Protein AF-A0AA36I7Q3-F1 (afdb_monomer_lite)

Radius of gyration: 29.4 Å; chains: 1; bounding box: 100×56×73 Å

InterPro domains:
  IPR056293 CERLI1-like, PH domain [PF23634] (269-352)

Structure (mmCIF, N/CA/C/O backbone):
data_AF-A0AA36I7Q3-F1
#
_entry.id   AF-A0AA36I7Q3-F1
#
loop_
_atom_site.group_PDB
_atom_site.id
_atom_site.type_symbol
_atom_site.label_atom_id
_atom_site.label_alt_id
_atom_site.label_comp_id
_atom_site.label_asym_id
_atom_site.label_entity_id
_atom_site.label_seq_id
_atom_site.pdbx_PDB_ins_code
_atom_site.Cartn_x
_atom_site.Cartn_y
_atom_site.Cartn_z
_atom_site.occupancy
_atom_site.B_iso_or_equiv
_atom_site.auth_seq_id
_atom_site.auth_comp_id
_atom_site.auth_asym_id
_atom_site.auth_atom_id
_atom_site.pdbx_PDB_model_num
ATOM 1 N N . MET A 1 1 ? 48.855 -1.502 -30.267 1.00 48.66 1 MET A N 1
ATOM 2 C CA . MET A 1 1 ? 49.432 -1.021 -28.988 1.00 48.66 1 MET A CA 1
ATOM 3 C C . MET A 1 1 ? 49.672 -2.109 -27.932 1.00 48.66 1 MET A C 1
ATOM 5 O O . MET A 1 1 ? 50.421 -1.852 -27.005 1.00 48.66 1 MET A O 1
ATOM 9 N N . ILE A 1 2 ? 49.161 -3.338 -28.087 1.00 47.53 2 ILE A N 1
ATOM 10 C CA . ILE A 1 2 ? 49.439 -4.459 -27.158 1.00 47.53 2 ILE A CA 1
ATOM 11 C C . ILE A 1 2 ? 50.887 -5.000 -27.262 1.00 47.53 2 ILE A C 1
ATOM 13 O O . ILE A 1 2 ? 51.423 -5.525 -26.293 1.00 47.53 2 ILE A O 1
ATOM 17 N N . GLY A 1 3 ? 51.573 -4.799 -28.396 1.00 46.19 3 GLY A N 1
ATOM 18 C CA . GLY A 1 3 ? 52.942 -5.296 -28.615 1.00 46.19 3 GLY A CA 1
ATOM 19 C C . GLY A 1 3 ? 54.068 -4.557 -27.871 1.00 46.19 3 GLY A C 1
ATOM 20 O O . GLY A 1 3 ? 55.177 -5.076 -27.806 1.00 46.19 3 GLY A O 1
ATOM 21 N N . LEU A 1 4 ? 53.808 -3.375 -27.295 1.00 52.03 4 LEU A N 1
ATOM 22 C CA . LEU A 1 4 ? 54.813 -2.599 -26.544 1.00 52.03 4 LEU A CA 1
ATOM 23 C C . LEU A 1 4 ? 54.845 -2.951 -25.046 1.00 52.03 4 LEU A C 1
ATOM 25 O O . LEU A 1 4 ? 55.903 -2.868 -24.434 1.00 52.03 4 LEU A O 1
ATOM 29 N N . LEU A 1 5 ? 53.735 -3.437 -24.481 1.00 53.25 5 LEU A N 1
ATOM 30 C CA . LEU A 1 5 ? 53.660 -3.883 -23.081 1.00 53.25 5 LEU A CA 1
ATOM 31 C C . LEU A 1 5 ? 54.271 -5.276 -22.849 1.00 53.25 5 LEU A C 1
ATOM 33 O O . LEU A 1 5 ? 54.697 -5.581 -21.744 1.00 53.25 5 LEU A O 1
ATOM 37 N N . MET A 1 6 ? 54.379 -6.111 -23.886 1.00 54.97 6 MET A N 1
ATOM 38 C CA . MET A 1 6 ? 55.022 -7.432 -23.776 1.00 54.97 6 MET A CA 1
ATOM 39 C C . MET A 1 6 ? 56.557 -7.363 -23.777 1.00 54.97 6 MET A C 1
ATOM 41 O O . MET A 1 6 ? 57.214 -8.308 -23.347 1.00 54.97 6 MET A O 1
ATOM 45 N N . ARG A 1 7 ? 57.154 -6.250 -24.229 1.00 52.12 7 ARG A N 1
ATOM 46 C CA . ARG A 1 7 ? 58.617 -6.101 -24.302 1.00 52.12 7 ARG A CA 1
ATOM 47 C C . ARG A 1 7 ? 59.265 -5.662 -22.985 1.00 52.12 7 ARG A C 1
ATOM 49 O O . ARG A 1 7 ? 60.456 -5.889 -22.820 1.00 52.12 7 ARG A O 1
ATOM 56 N N . SER A 1 8 ? 58.504 -5.104 -22.041 1.00 54.22 8 SER A N 1
ATOM 57 C CA . SER A 1 8 ? 59.002 -4.740 -20.704 1.00 54.22 8 SER A CA 1
ATOM 58 C C . SER A 1 8 ? 58.989 -5.901 -19.704 1.00 54.22 8 SER A C 1
ATOM 60 O O . SER A 1 8 ? 59.654 -5.819 -18.678 1.00 54.22 8 SER A O 1
ATOM 62 N N . VAL A 1 9 ? 58.278 -6.993 -19.999 1.00 57.56 9 VAL A N 1
ATOM 63 C CA . VAL A 1 9 ? 58.175 -8.157 -19.098 1.00 57.56 9 VAL A CA 1
ATOM 64 C C . VAL A 1 9 ? 59.281 -9.197 -19.357 1.00 57.56 9 VAL A C 1
ATOM 66 O O . VAL A 1 9 ? 59.544 -10.029 -18.496 1.00 57.56 9 VAL A O 1
ATOM 69 N N . PHE A 1 10 ? 59.984 -9.129 -20.497 1.00 54.31 10 PHE A N 1
ATOM 70 C CA . PHE A 1 10 ? 60.921 -10.183 -20.931 1.00 54.31 10 PHE A CA 1
ATOM 71 C C . PHE A 1 10 ? 62.356 -9.729 -21.301 1.00 54.31 10 PHE A C 1
ATOM 73 O O . PHE A 1 10 ? 63.112 -10.530 -21.845 1.00 54.31 10 PHE A O 1
ATOM 80 N N . GLY A 1 11 ? 62.782 -8.493 -21.004 1.00 50.94 11 GLY A N 1
ATOM 81 C CA . GLY A 1 11 ? 64.176 -8.036 -21.217 1.00 50.94 11 GLY A CA 1
ATOM 82 C C . GLY A 1 11 ? 64.961 -7.942 -19.899 1.00 50.94 11 GLY A C 1
AT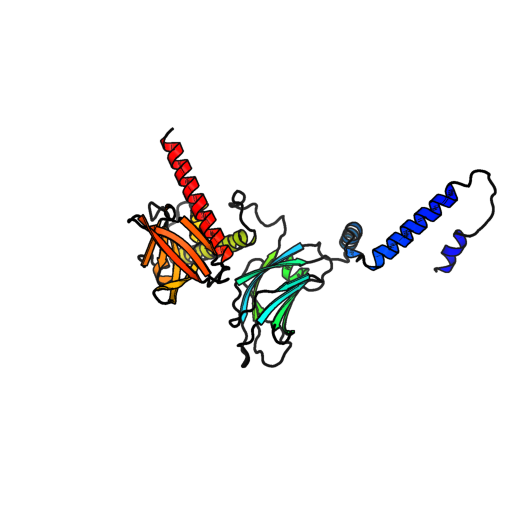OM 83 O O . GLY A 1 11 ? 64.741 -7.002 -19.149 1.00 50.94 11 GLY A O 1
ATOM 84 N N . PHE A 1 12 ? 65.667 -8.980 -19.438 1.00 51.50 12 PHE A N 1
ATOM 85 C CA . PHE A 1 12 ? 67.071 -9.360 -19.712 1.00 51.50 12 PHE A CA 1
ATOM 86 C C . PHE A 1 12 ? 68.151 -8.360 -19.234 1.00 51.50 12 PHE A C 1
ATOM 88 O O . PHE A 1 12 ? 68.413 -7.361 -19.895 1.00 51.50 12 PHE A O 1
ATOM 95 N N . GLY A 1 13 ? 68.856 -8.727 -18.148 1.00 48.28 13 GLY A N 1
ATOM 96 C CA . GLY A 1 13 ? 70.285 -8.416 -17.969 1.00 48.28 13 GLY A CA 1
ATOM 97 C C . GLY A 1 13 ? 70.687 -7.627 -16.716 1.00 48.28 13 GLY A C 1
ATOM 98 O O . GLY A 1 13 ? 70.948 -6.436 -16.811 1.00 48.28 13 GLY A O 1
ATOM 99 N N . GLY A 1 14 ? 70.833 -8.293 -15.565 1.00 45.03 14 GLY A N 1
ATOM 100 C CA . GLY A 1 14 ? 71.460 -7.693 -14.378 1.00 45.03 14 GLY A CA 1
ATOM 101 C C . GLY A 1 14 ? 71.480 -8.626 -13.169 1.00 45.03 14 GLY A C 1
ATOM 102 O O . GLY A 1 14 ? 70.595 -8.565 -12.324 1.00 45.03 14 GLY A O 1
ATOM 103 N N . PHE A 1 15 ? 72.473 -9.514 -13.120 1.00 54.56 15 PHE A N 1
ATOM 104 C CA . PHE A 1 15 ? 72.768 -10.424 -12.009 1.00 54.56 15 PHE A CA 1
ATOM 105 C C . PHE A 1 15 ? 73.098 -9.629 -10.728 1.00 54.56 15 PHE A C 1
ATOM 107 O O . PHE A 1 15 ? 74.165 -9.028 -10.634 1.00 54.56 15 PHE A O 1
ATOM 114 N N . MET A 1 16 ? 72.218 -9.662 -9.725 1.00 48.56 16 MET A N 1
ATOM 115 C CA . MET A 1 16 ? 72.608 -9.499 -8.321 1.00 48.56 16 MET A CA 1
ATOM 116 C C . MET A 1 16 ? 71.861 -10.521 -7.459 1.00 48.56 16 MET A C 1
ATOM 118 O O . MET A 1 16 ? 70.637 -10.652 -7.519 1.00 48.56 16 MET A O 1
ATOM 122 N N . GLU A 1 17 ? 72.640 -11.286 -6.697 1.00 54.88 17 GLU A N 1
ATOM 123 C CA . GLU A 1 17 ? 72.226 -12.360 -5.797 1.00 54.88 17 GLU A CA 1
ATOM 124 C C . GLU A 1 17 ? 71.350 -11.823 -4.654 1.00 54.88 17 GLU A C 1
ATOM 126 O O . GLU A 1 17 ? 71.821 -11.423 -3.597 1.00 54.88 17 GLU A O 1
ATOM 131 N N . GLY A 1 18 ? 70.040 -11.795 -4.884 1.00 55.75 18 GLY A N 1
ATOM 132 C CA . GLY A 1 18 ? 69.028 -11.492 -3.863 1.00 55.75 18 GLY A CA 1
ATOM 133 C C . GLY A 1 18 ? 67.593 -11.722 -4.346 1.00 55.75 18 GLY A C 1
ATOM 134 O O . GLY A 1 18 ? 66.644 -11.183 -3.786 1.00 55.75 18 GLY A O 1
ATOM 135 N N . GLY A 1 19 ? 67.424 -12.476 -5.439 1.00 53.66 19 GLY A N 1
ATOM 136 C CA . GLY A 1 19 ? 66.255 -12.388 -6.320 1.00 53.66 19 GLY A CA 1
ATOM 137 C C . GLY A 1 19 ? 65.233 -13.527 -6.258 1.00 53.66 19 GLY A C 1
ATOM 138 O O . GLY A 1 19 ? 64.441 -13.636 -7.189 1.00 53.66 19 GLY A O 1
ATOM 139 N N . SER A 1 20 ? 65.210 -14.388 -5.229 1.00 55.25 20 SER A N 1
ATOM 140 C CA . SER A 1 20 ? 64.229 -15.497 -5.200 1.00 55.25 20 SER A CA 1
ATOM 141 C C . SER A 1 20 ? 62.846 -15.100 -4.654 1.00 55.25 20 SER A C 1
ATOM 143 O O . SER A 1 20 ? 61.844 -15.675 -5.077 1.00 55.25 20 SER A O 1
ATOM 145 N N . MET A 1 21 ? 62.737 -14.068 -3.802 1.00 56.09 21 MET A N 1
ATOM 146 C CA . MET A 1 21 ? 61.432 -13.625 -3.270 1.00 56.09 21 MET A CA 1
ATOM 147 C C . MET A 1 21 ? 60.590 -12.803 -4.261 1.00 56.09 21 MET A C 1
ATOM 149 O O . MET A 1 21 ? 59.362 -12.849 -4.198 1.00 56.09 21 MET A O 1
ATOM 153 N N . LEU A 1 22 ? 61.208 -12.083 -5.204 1.00 56.59 22 LEU A N 1
ATOM 154 C CA . LEU A 1 22 ? 60.479 -11.224 -6.153 1.00 56.59 22 LEU A CA 1
ATOM 155 C C . LEU A 1 22 ? 59.718 -12.018 -7.233 1.00 56.59 22 LEU A C 1
ATOM 157 O O . LEU A 1 22 ? 58.653 -11.587 -7.674 1.00 56.59 22 LEU A O 1
ATOM 161 N N . MET A 1 23 ? 60.202 -13.207 -7.607 1.00 58.59 23 MET A N 1
ATOM 162 C CA . MET A 1 23 ? 59.550 -14.067 -8.607 1.00 58.59 23 MET A CA 1
ATOM 163 C C . MET A 1 23 ? 58.244 -14.704 -8.092 1.00 58.59 23 MET A C 1
ATOM 165 O O . MET A 1 23 ? 57.291 -14.843 -8.858 1.00 58.59 23 MET A O 1
ATOM 169 N N . MET A 1 24 ? 58.140 -15.030 -6.794 1.00 63.91 24 MET A N 1
ATOM 170 C CA . MET A 1 24 ? 56.884 -15.549 -6.223 1.00 63.91 24 MET A CA 1
ATOM 171 C C . MET A 1 24 ? 55.791 -14.478 -6.111 1.00 63.91 24 MET A C 1
ATOM 173 O O . MET A 1 24 ? 54.615 -14.778 -6.322 1.00 63.91 24 MET A O 1
ATOM 177 N N . GLY A 1 25 ? 56.162 -13.225 -5.824 1.00 68.44 25 GLY A N 1
ATOM 178 C CA . GLY A 1 25 ? 55.203 -12.121 -5.713 1.00 68.44 25 GLY A CA 1
ATOM 179 C C . GLY A 1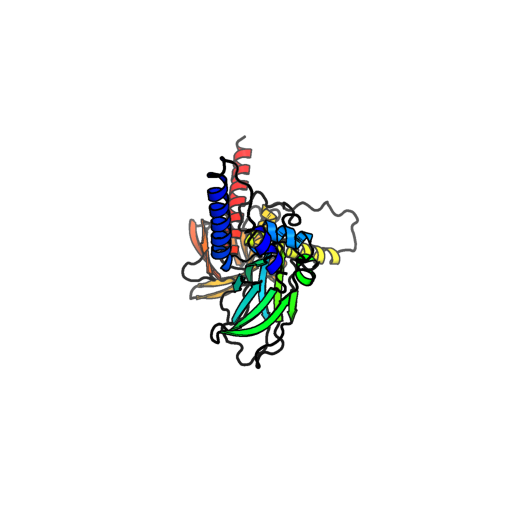 25 ? 54.462 -11.846 -7.026 1.00 68.44 25 GLY A C 1
ATOM 180 O O . GLY A 1 25 ? 53.242 -11.686 -7.028 1.00 68.44 25 GLY A O 1
ATOM 181 N N . GLY A 1 26 ? 55.175 -11.874 -8.159 1.00 77.12 26 GLY A N 1
ATOM 182 C CA . GLY A 1 26 ? 54.579 -11.666 -9.484 1.00 77.12 26 GLY A CA 1
ATOM 183 C C . GLY A 1 26 ? 53.571 -12.752 -9.877 1.00 77.12 26 GLY A C 1
ATOM 184 O O . GLY A 1 26 ? 52.504 -12.440 -10.406 1.00 77.12 26 GLY A O 1
ATOM 185 N N . ALA A 1 27 ? 53.863 -14.018 -9.558 1.00 75.81 27 ALA A N 1
ATOM 186 C CA . ALA A 1 27 ? 52.954 -15.132 -9.828 1.00 75.81 27 ALA A CA 1
ATOM 187 C C . ALA A 1 27 ? 51.663 -15.037 -8.996 1.00 75.81 27 ALA A C 1
ATOM 189 O O . ALA A 1 27 ? 50.578 -15.256 -9.531 1.00 75.81 27 ALA A O 1
ATOM 190 N N . LEU A 1 28 ? 51.752 -14.639 -7.721 1.00 74.06 28 LEU A N 1
ATOM 191 C CA . LEU A 1 28 ? 50.579 -14.437 -6.863 1.00 74.06 28 LEU A CA 1
ATOM 192 C C . LEU A 1 28 ? 49.701 -13.275 -7.340 1.00 74.06 28 LEU A C 1
ATOM 194 O O . LEU A 1 28 ? 48.485 -13.428 -7.408 1.00 74.06 28 LEU A O 1
ATOM 198 N N . VAL A 1 29 ? 50.290 -12.143 -7.737 1.00 78.81 29 VAL A N 1
ATOM 199 C CA . VAL A 1 29 ? 49.526 -11.011 -8.293 1.00 78.81 29 VAL A CA 1
ATOM 200 C C . VAL A 1 29 ? 48.886 -11.386 -9.632 1.00 78.81 29 VAL A C 1
ATOM 202 O O . VAL A 1 29 ? 47.720 -11.066 -9.856 1.00 78.81 29 VAL A O 1
ATOM 205 N N . GLY A 1 30 ? 49.597 -12.120 -10.493 1.00 82.81 30 GLY A N 1
ATOM 206 C CA . GLY A 1 30 ? 49.062 -12.625 -11.759 1.00 82.81 30 GLY A CA 1
ATOM 207 C C . GLY A 1 30 ? 47.900 -13.603 -11.567 1.00 82.81 30 GLY A C 1
ATOM 208 O O . GLY A 1 30 ? 46.869 -13.461 -12.220 1.00 82.81 30 GLY A O 1
ATOM 209 N N . ILE A 1 31 ? 48.016 -14.549 -10.629 1.00 78.19 31 ILE A N 1
ATOM 210 C CA . ILE A 1 31 ? 46.944 -15.499 -10.298 1.00 78.19 31 ILE A CA 1
ATOM 211 C C . ILE A 1 31 ? 45.764 -14.774 -9.642 1.00 78.19 31 ILE A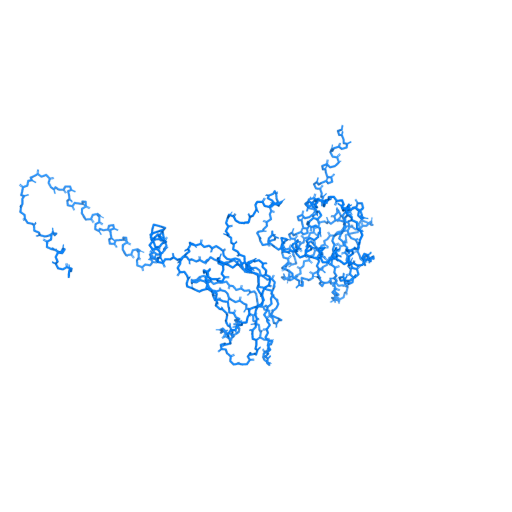 C 1
ATOM 213 O O . ILE A 1 31 ? 44.630 -15.032 -10.023 1.00 78.19 31 ILE A O 1
ATOM 217 N N . CYS A 1 32 ? 45.984 -13.821 -8.733 1.00 74.06 32 CYS A N 1
ATOM 218 C CA . CYS A 1 32 ? 44.907 -13.006 -8.160 1.00 74.06 32 CYS A CA 1
ATOM 219 C C . CYS A 1 32 ? 44.213 -12.135 -9.216 1.00 74.06 32 CYS A C 1
ATOM 221 O O . CYS A 1 32 ? 42.991 -12.007 -9.185 1.00 74.06 32 CYS A O 1
ATOM 223 N N . ALA A 1 33 ? 44.954 -11.594 -10.186 1.00 79.38 33 ALA A N 1
ATOM 224 C CA . ALA A 1 33 ? 44.386 -10.854 -11.307 1.00 79.38 33 ALA A CA 1
ATOM 225 C C . ALA A 1 33 ? 43.580 -11.771 -12.239 1.00 79.38 33 ALA A C 1
ATOM 227 O O . ALA A 1 33 ? 42.463 -11.424 -12.599 1.00 79.38 33 ALA A O 1
ATOM 228 N N . ILE A 1 34 ? 44.081 -12.961 -12.588 1.00 76.38 34 ILE A N 1
ATOM 229 C CA . ILE A 1 34 ? 43.385 -13.911 -13.475 1.00 76.38 34 ILE A CA 1
ATOM 230 C C . ILE A 1 34 ? 42.182 -14.555 -12.776 1.00 76.38 34 ILE A C 1
ATOM 232 O O . ILE A 1 34 ? 41.106 -14.605 -13.362 1.00 76.38 34 ILE A O 1
ATOM 236 N N . CYS A 1 35 ? 42.317 -14.998 -11.524 1.00 72.81 35 CYS A N 1
ATOM 237 C CA . CYS A 1 35 ? 41.213 -15.522 -10.715 1.00 72.81 35 CYS A CA 1
ATOM 238 C C . CYS A 1 35 ? 40.183 -14.432 -10.409 1.00 72.81 35 CYS A C 1
ATOM 240 O O . CYS A 1 35 ? 38.984 -14.703 -10.450 1.00 72.81 35 CYS A O 1
ATOM 242 N N . GLY A 1 36 ? 40.635 -13.195 -10.178 1.00 72.19 36 GLY A N 1
ATOM 243 C CA . GLY A 1 36 ? 39.783 -12.013 -10.120 1.00 72.19 36 GLY A CA 1
ATOM 244 C C . GLY A 1 36 ? 39.013 -11.832 -11.425 1.00 72.19 36 GLY A C 1
ATOM 245 O O . GLY A 1 36 ? 37.794 -11.801 -11.401 1.00 72.19 36 GLY A O 1
ATOM 246 N N . LEU A 1 37 ? 39.686 -11.829 -12.577 1.00 71.06 37 LEU A N 1
ATOM 247 C CA . LEU A 1 37 ? 39.063 -11.670 -13.898 1.00 71.06 37 LEU A CA 1
ATOM 248 C C . LEU A 1 37 ? 38.124 -12.829 -14.280 1.00 71.06 37 LEU A C 1
ATOM 250 O O . LEU A 1 37 ? 37.096 -12.595 -14.911 1.00 71.06 37 LEU A O 1
ATOM 254 N N . TRP A 1 38 ? 38.434 -14.071 -13.895 1.00 70.75 38 TRP A N 1
ATOM 255 C CA . TRP A 1 38 ? 37.582 -15.240 -14.146 1.00 70.75 38 TRP A CA 1
ATOM 256 C C . TRP A 1 38 ? 36.353 -15.269 -13.250 1.00 70.75 38 TRP A C 1
ATOM 258 O O . TRP A 1 38 ? 35.253 -15.494 -13.752 1.00 70.75 38 TRP A O 1
ATOM 268 N N . LYS A 1 39 ? 36.502 -14.972 -11.955 1.00 70.44 39 LYS A N 1
ATOM 269 C CA . LYS A 1 39 ? 35.351 -14.808 -11.058 1.00 70.44 39 LYS A CA 1
ATOM 270 C C . LYS A 1 39 ? 34.523 -13.578 -11.457 1.00 70.44 39 LYS A C 1
ATOM 272 O O . LYS A 1 39 ? 33.302 -13.612 -11.356 1.00 70.44 39 LYS A O 1
ATOM 277 N N . CYS A 1 40 ? 35.166 -12.566 -12.045 1.00 63.75 40 CYS A N 1
ATOM 278 C CA . CYS A 1 40 ? 34.523 -11.380 -12.600 1.00 63.75 40 CYS A CA 1
ATOM 279 C C . CYS A 1 40 ? 33.894 -11.547 -13.990 1.00 63.75 40 CYS A C 1
ATOM 281 O O . CYS A 1 40 ? 33.225 -10.617 -14.424 1.00 63.75 40 CYS A O 1
ATOM 283 N N . ARG A 1 41 ? 34.005 -12.695 -14.683 1.00 70.50 41 ARG A N 1
ATOM 284 C CA . ARG A 1 41 ? 33.263 -12.889 -15.953 1.00 70.50 41 ARG A CA 1
ATOM 285 C C . ARG A 1 41 ? 31.748 -12.847 -15.763 1.00 70.50 41 ARG A C 1
ATOM 287 O O . ARG A 1 41 ? 31.048 -12.484 -16.702 1.00 70.50 41 ARG A O 1
ATOM 294 N N . ASN A 1 42 ? 31.275 -13.179 -14.562 1.00 75.81 42 ASN A N 1
ATOM 295 C CA . ASN A 1 42 ? 29.877 -13.020 -14.169 1.00 75.81 42 ASN A CA 1
ATOM 296 C C . ASN A 1 42 ? 29.654 -11.841 -13.211 1.00 75.81 42 ASN A C 1
ATOM 298 O O . ASN A 1 42 ? 28.502 -11.552 -12.900 1.00 75.81 42 ASN A O 1
ATOM 302 N N . CYS A 1 43 ? 30.708 -11.150 -12.756 1.00 74.81 43 CYS A N 1
ATOM 303 C CA . CYS A 1 43 ? 30.522 -9.912 -12.005 1.00 74.81 43 CYS A CA 1
ATOM 304 C C . CYS A 1 43 ? 30.153 -8.820 -12.997 1.00 74.81 43 CYS A C 1
ATOM 306 O O . CYS A 1 43 ? 30.936 -8.479 -13.890 1.00 74.81 43 CYS A O 1
ATOM 308 N N . ARG A 1 44 ? 28.976 -8.227 -12.831 1.00 85.50 44 ARG A N 1
ATOM 309 C CA . ARG A 1 44 ? 28.683 -6.998 -13.553 1.00 85.50 44 ARG A CA 1
ATOM 310 C C . ARG A 1 44 ? 29.616 -5.953 -12.975 1.00 85.50 44 ARG A C 1
ATOM 312 O O . ARG A 1 44 ? 29.704 -5.800 -11.762 1.00 85.50 44 ARG A O 1
ATOM 319 N N . MET A 1 45 ? 30.329 -5.222 -13.830 1.00 83.88 45 MET A N 1
ATOM 320 C CA . MET A 1 45 ? 31.213 -4.149 -13.356 1.00 83.88 45 MET A CA 1
ATOM 321 C C . MET A 1 45 ? 30.457 -3.137 -12.479 1.00 83.88 45 MET A C 1
ATOM 323 O O . MET A 1 45 ? 31.051 -2.527 -11.597 1.00 83.88 45 MET A O 1
ATOM 327 N N . ARG A 1 46 ? 29.137 -3.018 -12.675 1.00 88.81 46 ARG A N 1
ATOM 328 C CA . ARG A 1 46 ? 28.237 -2.199 -11.862 1.00 88.81 46 ARG A CA 1
ATOM 329 C C . ARG A 1 46 ? 27.945 -2.764 -10.465 1.00 88.81 46 ARG A C 1
ATOM 331 O O . ARG A 1 46 ? 27.503 -2.006 -9.625 1.00 88.81 46 ARG A O 1
ATOM 338 N N . ASP A 1 47 ? 28.260 -4.012 -10.138 1.00 88.00 47 ASP A N 1
ATOM 339 C CA . ASP A 1 47 ? 28.052 -4.524 -8.769 1.00 88.00 47 ASP A CA 1
ATOM 340 C C . ASP A 1 47 ? 29.163 -4.048 -7.813 1.00 88.00 47 ASP A C 1
ATOM 342 O O . ASP A 1 47 ? 29.035 -4.106 -6.591 1.00 88.00 47 ASP A O 1
ATOM 346 N N . CYS A 1 48 ? 30.277 -3.539 -8.354 1.00 87.25 48 CYS A N 1
ATOM 347 C CA . CYS A 1 48 ? 31.363 -2.977 -7.562 1.00 87.25 48 CYS A CA 1
ATOM 348 C C . CYS A 1 48 ? 31.055 -1.525 -7.168 1.00 87.25 48 CYS A C 1
ATOM 350 O O . CYS A 1 48 ? 31.048 -0.633 -8.018 1.00 87.25 48 CYS A O 1
ATOM 352 N N . GLY A 1 49 ? 30.902 -1.265 -5.864 1.00 88.69 49 GLY A N 1
ATOM 353 C CA . GLY A 1 49 ? 30.621 0.077 -5.335 1.00 88.69 49 GLY A CA 1
ATOM 354 C C . GLY A 1 49 ? 31.636 1.152 -5.760 1.00 88.69 49 GLY A C 1
ATOM 355 O O . GLY A 1 49 ? 31.253 2.287 -6.037 1.00 88.69 49 GLY A O 1
ATOM 356 N N . CYS A 1 50 ? 32.922 0.803 -5.902 1.00 91.25 50 CYS A N 1
ATOM 357 C CA . CYS A 1 50 ? 33.942 1.732 -6.403 1.00 91.25 50 CYS A CA 1
ATOM 358 C C . CYS A 1 50 ? 33.686 2.133 -7.863 1.00 91.25 50 CYS A C 1
ATOM 360 O O . CYS A 1 50 ? 33.791 3.309 -8.202 1.00 91.25 50 CYS A O 1
ATOM 362 N N . ILE A 1 51 ? 33.317 1.170 -8.715 1.00 91.31 51 ILE A N 1
ATOM 363 C CA . ILE A 1 51 ? 33.019 1.423 -10.129 1.00 91.31 51 ILE A CA 1
ATOM 364 C C . ILE A 1 51 ? 31.725 2.229 -10.255 1.00 91.31 51 ILE A C 1
ATOM 366 O O . ILE A 1 51 ? 31.723 3.214 -10.985 1.00 91.31 51 ILE A O 1
ATOM 370 N N . LYS A 1 52 ? 30.671 1.887 -9.499 1.00 94.06 52 LYS A N 1
ATOM 371 C CA . LYS A 1 52 ? 29.431 2.682 -9.410 1.00 94.06 52 LYS A CA 1
ATOM 372 C C . LYS A 1 52 ? 29.723 4.145 -9.077 1.00 94.06 52 LYS A C 1
ATOM 374 O O . LYS A 1 52 ? 29.330 5.039 -9.824 1.00 94.06 52 LYS A O 1
ATOM 379 N N . ARG A 1 53 ? 30.536 4.399 -8.047 1.00 92.62 53 ARG A N 1
ATOM 380 C CA . ARG A 1 53 ? 30.937 5.761 -7.662 1.00 92.62 53 ARG A CA 1
ATOM 381 C C . ARG A 1 53 ? 31.758 6.472 -8.742 1.00 92.62 53 ARG A C 1
ATOM 383 O O . ARG A 1 53 ? 31.562 7.661 -8.972 1.00 92.62 53 ARG A O 1
ATOM 390 N N . CYS A 1 54 ? 32.652 5.769 -9.438 1.00 94.69 54 CYS A N 1
ATOM 391 C CA . CYS A 1 54 ? 33.382 6.334 -10.577 1.00 94.69 54 CYS A CA 1
ATOM 392 C C . CYS A 1 54 ? 32.455 6.664 -11.759 1.00 94.69 54 CYS A C 1
ATOM 394 O O . CYS A 1 54 ? 32.581 7.739 -12.343 1.00 94.69 54 CYS A O 1
ATOM 396 N N . LEU A 1 55 ? 31.511 5.784 -12.102 1.00 94.94 55 LEU A N 1
ATOM 397 C CA . LEU A 1 55 ? 30.521 6.017 -13.162 1.00 94.94 55 LEU A CA 1
ATOM 398 C C . LEU A 1 55 ? 29.586 7.185 -12.822 1.00 94.94 55 LEU A C 1
ATOM 400 O O . LEU A 1 55 ? 29.242 7.974 -13.702 1.00 94.94 55 LEU A O 1
ATOM 404 N N . ARG A 1 56 ? 29.259 7.350 -11.536 1.00 94.62 56 ARG A N 1
ATOM 405 C CA . ARG A 1 56 ? 28.517 8.498 -11.011 1.00 94.62 56 ARG A CA 1
ATOM 406 C C . ARG A 1 56 ? 29.313 9.797 -11.148 1.00 94.62 56 ARG A C 1
ATOM 408 O O . ARG A 1 56 ? 28.825 10.762 -11.726 1.00 94.62 56 ARG A O 1
ATOM 415 N N . ASN A 1 57 ? 30.567 9.803 -10.691 1.00 95.62 57 ASN A N 1
ATOM 416 C CA . ASN A 1 57 ? 31.442 10.981 -10.729 1.00 95.62 57 ASN A CA 1
ATOM 417 C C . ASN A 1 57 ? 31.828 11.408 -12.153 1.00 95.62 57 ASN A C 1
ATOM 419 O O . ASN A 1 57 ? 32.060 12.587 -12.403 1.00 95.62 57 ASN A O 1
ATOM 423 N N . THR A 1 58 ? 31.912 10.461 -13.089 1.00 96.62 58 THR A N 1
ATOM 424 C CA . THR A 1 58 ? 32.185 10.746 -14.510 1.00 96.62 58 THR A CA 1
ATOM 425 C C . THR A 1 58 ? 30.940 11.193 -15.278 1.00 96.62 58 THR A C 1
ATOM 427 O O . THR A 1 58 ? 31.053 11.567 -16.443 1.00 96.62 58 THR A O 1
ATOM 430 N N . GLY A 1 59 ? 29.759 11.169 -14.647 1.00 95.38 59 GLY A N 1
ATOM 431 C CA . GLY A 1 59 ? 28.489 11.549 -15.265 1.00 95.38 59 GLY A CA 1
ATOM 432 C C . GLY A 1 59 ? 27.954 10.534 -16.279 1.00 95.38 59 GLY A C 1
ATOM 433 O O . GLY A 1 59 ? 26.993 10.840 -16.984 1.00 95.38 59 GLY A O 1
ATOM 434 N N . VAL A 1 60 ? 28.557 9.341 -16.364 1.00 95.94 60 VAL A N 1
ATOM 435 C CA . VAL A 1 60 ? 28.053 8.246 -17.207 1.00 95.94 60 VAL A CA 1
ATOM 436 C C . VAL A 1 60 ? 26.687 7.797 -16.699 1.00 95.94 60 VAL A C 1
ATOM 438 O O . VAL A 1 60 ? 25.749 7.671 -17.486 1.00 95.94 60 VAL A O 1
ATOM 441 N N . ASP A 1 61 ? 26.560 7.627 -15.383 1.00 96.88 61 ASP A N 1
ATOM 442 C CA . ASP A 1 61 ? 25.288 7.316 -14.745 1.00 96.88 61 ASP A CA 1
ATOM 443 C C . ASP A 1 61 ? 24.700 8.559 -14.059 1.00 96.88 61 ASP A C 1
ATOM 445 O O . ASP A 1 61 ? 25.371 9.303 -13.335 1.00 96.88 61 ASP A O 1
ATOM 449 N N . LYS A 1 62 ? 23.406 8.791 -14.301 1.00 96.50 62 LYS A N 1
ATOM 450 C CA . LYS A 1 62 ? 22.719 10.042 -13.940 1.00 96.50 62 LYS A CA 1
ATOM 451 C C . LYS A 1 62 ? 22.140 10.064 -12.527 1.00 96.50 62 LYS A C 1
ATOM 453 O O . LYS A 1 62 ? 21.837 11.152 -12.038 1.00 96.50 62 LYS A O 1
ATOM 458 N N . PHE A 1 63 ? 22.026 8.914 -11.873 1.00 96.12 63 PHE A N 1
ATOM 459 C CA . PHE A 1 63 ? 21.451 8.747 -10.539 1.00 96.12 63 PHE A CA 1
ATOM 460 C C . PHE A 1 63 ? 22.091 7.550 -9.822 1.00 96.12 63 PHE A C 1
ATOM 462 O O . PHE A 1 63 ? 22.692 6.701 -10.481 1.00 96.12 63 PHE A O 1
ATOM 469 N N . ASP A 1 64 ? 21.981 7.515 -8.496 1.00 95.31 64 ASP A N 1
ATOM 470 C CA . ASP A 1 64 ? 22.412 6.398 -7.642 1.00 95.31 64 ASP A CA 1
ATOM 471 C C . ASP A 1 64 ? 21.292 5.355 -7.505 1.00 95.31 64 ASP A C 1
ATOM 473 O O . ASP A 1 64 ? 20.148 5.655 -7.833 1.00 95.31 64 ASP A O 1
ATOM 477 N N . ASP A 1 65 ? 21.596 4.140 -7.037 1.00 95.31 65 ASP A N 1
ATOM 478 C CA . ASP A 1 65 ? 20.559 3.128 -6.774 1.00 95.31 65 ASP A CA 1
ATOM 479 C C . ASP A 1 65 ? 19.467 3.706 -5.852 1.00 95.31 65 ASP A C 1
ATOM 481 O O . ASP A 1 65 ? 19.781 4.353 -4.852 1.00 95.31 65 ASP A O 1
ATOM 485 N N . PHE A 1 66 ? 18.194 3.458 -6.158 1.00 95.19 66 PHE A N 1
ATOM 486 C CA . PHE A 1 66 ? 17.089 3.857 -5.283 1.00 95.19 66 PHE A CA 1
ATOM 487 C C . PHE A 1 66 ? 15.966 2.826 -5.284 1.00 95.19 66 PHE A C 1
ATOM 489 O O . PHE A 1 66 ? 15.755 2.105 -6.263 1.00 95.19 66 PHE A O 1
ATOM 496 N N . GLU A 1 67 ? 15.221 2.766 -4.182 1.00 94.56 67 GLU A N 1
ATOM 497 C CA . GLU A 1 67 ? 14.033 1.927 -4.087 1.00 94.56 67 GLU A CA 1
ATOM 498 C C . GLU A 1 67 ? 12.802 2.703 -4.568 1.00 94.56 67 GLU A C 1
ATOM 500 O O . GLU A 1 67 ? 12.506 3.817 -4.123 1.00 94.56 67 GLU A O 1
ATOM 505 N N . LEU A 1 68 ? 12.099 2.112 -5.528 1.00 95.31 68 LEU A N 1
ATOM 506 C CA . LEU A 1 68 ? 10.908 2.666 -6.144 1.00 95.31 68 LEU A CA 1
ATOM 507 C C . LEU A 1 68 ? 9.693 1.891 -5.646 1.00 95.31 68 LEU A C 1
ATOM 509 O O . LEU A 1 68 ? 9.552 0.704 -5.940 1.00 95.31 68 LEU A O 1
ATOM 513 N N . MET A 1 69 ? 8.786 2.579 -4.956 1.00 93.94 69 MET A N 1
ATOM 514 C CA . MET A 1 69 ? 7.509 2.001 -4.561 1.00 93.94 69 MET A CA 1
ATOM 515 C C . MET A 1 69 ? 6.396 2.498 -5.481 1.00 93.94 69 MET A C 1
ATOM 517 O O . MET A 1 69 ? 6.180 3.701 -5.645 1.00 93.94 69 MET A O 1
ATOM 521 N N . ILE A 1 70 ? 5.667 1.566 -6.086 1.00 95.38 70 ILE A N 1
ATOM 522 C CA . ILE A 1 70 ? 4.554 1.857 -6.988 1.00 95.38 70 ILE A CA 1
ATOM 523 C C . ILE A 1 70 ? 3.295 1.198 -6.443 1.00 95.38 70 ILE A C 1
ATOM 525 O O . ILE A 1 70 ? 3.227 -0.022 -6.321 1.00 95.38 70 ILE A O 1
ATOM 529 N N . VAL A 1 71 ? 2.272 2.006 -6.178 1.00 94.06 71 VAL A N 1
ATOM 530 C CA . VAL A 1 71 ? 0.926 1.524 -5.862 1.00 94.06 71 VAL A CA 1
ATOM 531 C C . VAL A 1 71 ? 0.133 1.423 -7.157 1.00 94.06 71 VAL A C 1
ATOM 533 O O . VAL A 1 71 ? -0.126 2.430 -7.825 1.00 94.06 71 VAL A O 1
ATOM 536 N N . VAL A 1 72 ? -0.250 0.202 -7.520 1.00 96.50 72 VAL A N 1
ATOM 537 C CA . VAL A 1 72 ? -1.077 -0.084 -8.691 1.00 96.50 72 VAL A CA 1
ATOM 538 C C . VAL A 1 72 ? -2.542 -0.069 -8.268 1.00 96.50 72 VAL A C 1
ATOM 540 O O . VAL A 1 72 ? -3.010 -0.988 -7.599 1.00 96.50 72 VAL A O 1
ATOM 543 N N . HIS A 1 73 ? -3.290 0.958 -8.676 1.00 94.25 73 HIS A N 1
ATOM 544 C CA . HIS A 1 73 ? -4.711 1.078 -8.329 1.0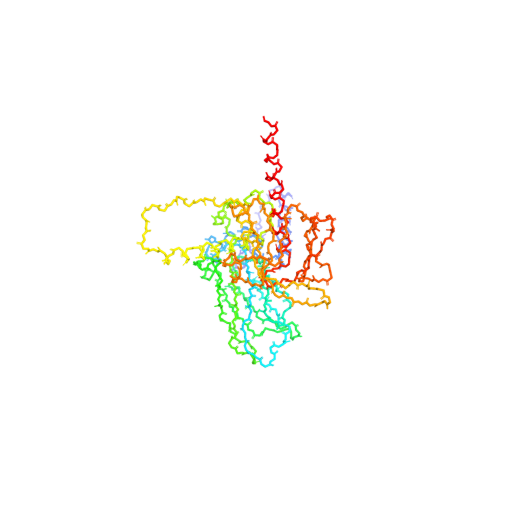0 94.25 73 HIS A CA 1
ATOM 545 C C . HIS A 1 73 ? -5.570 0.235 -9.263 1.00 94.25 73 HIS A C 1
ATOM 547 O O . HIS A 1 73 ? -6.136 -0.778 -8.863 1.00 94.25 73 HIS A O 1
ATOM 553 N N . GLU A 1 74 ? -5.616 0.615 -10.537 1.00 96.19 74 GLU A N 1
ATOM 554 C CA . GLU A 1 74 ? -6.421 -0.063 -11.550 1.00 96.19 74 GLU A CA 1
ATOM 555 C C . GLU A 1 74 ? -5.821 0.092 -12.950 1.00 96.19 74 GLU A C 1
ATOM 557 O O . GLU A 1 74 ? -5.102 1.053 -13.244 1.00 96.19 74 GLU A O 1
ATOM 562 N N . ALA A 1 75 ? -6.142 -0.846 -13.838 1.00 96.69 75 ALA A N 1
ATOM 563 C CA . ALA A 1 75 ? -5.873 -0.734 -15.263 1.00 96.69 75 ALA A CA 1
ATOM 564 C C . ALA A 1 75 ? -7.192 -0.618 -16.035 1.00 96.69 75 ALA A C 1
ATOM 566 O O . ALA A 1 75 ? -8.068 -1.473 -15.952 1.00 96.69 75 ALA A O 1
ATOM 567 N N . LEU A 1 76 ? -7.314 0.447 -16.821 1.00 95.75 76 LEU A N 1
ATOM 568 C CA . LEU A 1 76 ? -8.497 0.778 -17.602 1.00 95.75 76 LEU A CA 1
ATOM 569 C C . LEU A 1 76 ? -8.239 0.431 -19.066 1.00 95.75 76 LEU A C 1
ATOM 571 O O . LEU A 1 76 ? -7.314 0.956 -19.684 1.00 95.75 76 LEU A O 1
ATOM 575 N N . PHE A 1 77 ? -9.057 -0.437 -19.645 1.00 94.62 77 PHE A N 1
ATOM 576 C CA . PHE A 1 77 ? -8.990 -0.759 -21.067 1.00 94.62 77 PHE A CA 1
ATOM 577 C C . PHE A 1 77 ? -10.341 -1.259 -21.569 1.00 94.62 77 PHE A C 1
ATOM 579 O O . PHE A 1 77 ? -11.140 -1.814 -20.820 1.00 94.62 77 PHE A O 1
ATOM 586 N N . THR A 1 78 ? -10.608 -1.078 -22.859 1.00 92.69 78 THR A N 1
ATOM 587 C CA . THR A 1 78 ? -11.801 -1.630 -23.515 1.00 92.69 78 THR A CA 1
ATOM 588 C C . THR A 1 78 ? -11.375 -2.744 -24.464 1.00 92.69 78 THR A C 1
ATOM 590 O O . THR A 1 78 ? -10.499 -2.542 -25.298 1.00 92.69 78 THR A O 1
ATOM 593 N N . GLY A 1 79 ? -11.962 -3.936 -24.366 1.00 86.12 79 GLY A N 1
ATOM 594 C CA . GLY A 1 79 ? -11.642 -5.034 -25.281 1.00 86.12 79 GLY A CA 1
ATOM 595 C C . GLY A 1 79 ? -12.633 -6.188 -25.185 1.00 86.12 79 GLY A C 1
ATOM 596 O O . GLY A 1 79 ? -13.054 -6.563 -24.098 1.00 86.12 79 GLY A O 1
ATOM 597 N N . GLY A 1 80 ? -13.000 -6.797 -26.317 1.00 72.38 80 GLY A N 1
ATOM 598 C CA . GLY A 1 80 ? -13.975 -7.903 -26.347 1.00 72.38 80 GLY A CA 1
ATOM 599 C C . GLY A 1 80 ? -13.512 -9.175 -25.620 1.00 72.38 80 GLY A C 1
ATOM 600 O O . GLY A 1 80 ? -14.331 -10.004 -25.239 1.00 72.38 80 GLY A O 1
ATOM 601 N N . LYS A 1 81 ? -12.200 -9.313 -25.382 1.00 67.94 81 LYS A N 1
ATOM 602 C CA . LYS A 1 81 ? -11.591 -10.392 -24.586 1.00 67.94 81 LYS A CA 1
ATOM 603 C C . LYS A 1 81 ? -11.297 -9.991 -23.129 1.00 67.94 81 LYS A C 1
ATOM 605 O O . LYS A 1 81 ? -10.602 -10.733 -22.448 1.00 67.94 81 LYS A O 1
ATOM 610 N N . ALA A 1 82 ? -11.821 -8.863 -22.636 1.00 56.81 82 ALA A N 1
ATOM 611 C CA . ALA A 1 82 ? -11.489 -8.247 -21.338 1.00 56.81 82 ALA A CA 1
ATOM 612 C C . ALA A 1 82 ? -11.863 -9.047 -20.066 1.00 56.81 82 ALA A C 1
ATOM 614 O O . ALA A 1 82 ? -11.924 -8.478 -18.985 1.00 56.81 82 ALA A O 1
ATOM 615 N N . LYS A 1 83 ? -12.088 -10.362 -20.167 1.00 65.31 83 LYS A N 1
ATOM 616 C CA . LYS A 1 83 ? -12.187 -11.284 -19.022 1.00 65.31 83 LYS A CA 1
ATOM 617 C C . LYS A 1 83 ? -10.924 -12.138 -18.841 1.00 65.31 83 LYS A C 1
ATOM 619 O O . LYS A 1 83 ? -10.979 -13.181 -18.198 1.00 65.31 83 LYS A O 1
ATOM 624 N N . SER A 1 84 ? -9.806 -11.765 -19.461 1.00 78.88 84 SER A N 1
ATOM 625 C CA . SER A 1 84 ? -8.515 -12.416 -19.229 1.00 78.88 84 SER A CA 1
ATOM 626 C C . SER A 1 84 ? -7.980 -12.048 -17.845 1.00 78.88 84 SER A C 1
ATOM 628 O O . SER A 1 84 ? -8.064 -10.887 -17.447 1.00 78.88 84 SER A O 1
ATOM 630 N N . ASN A 1 85 ? -7.402 -13.021 -17.137 1.00 91.56 85 ASN A N 1
ATOM 631 C CA . ASN A 1 85 ? -6.619 -12.761 -15.931 1.00 91.56 85 ASN A CA 1
ATOM 632 C C . ASN A 1 85 ? -5.402 -11.917 -16.319 1.00 91.56 85 ASN A C 1
ATOM 634 O O . ASN A 1 85 ? -4.456 -12.411 -16.939 1.00 91.56 85 ASN A O 1
ATOM 638 N N . VAL A 1 86 ? -5.472 -10.630 -16.002 1.00 95.25 86 VAL A N 1
ATOM 639 C CA . VAL A 1 86 ? -4.397 -9.672 -16.237 1.00 95.25 86 VAL A CA 1
ATOM 640 C C . VAL A 1 86 ? -3.692 -9.365 -14.924 1.00 95.25 86 VAL A C 1
ATOM 642 O O . VAL A 1 86 ? -4.300 -9.417 -13.853 1.00 95.25 86 VAL A O 1
ATOM 645 N N . CYS A 1 87 ? -2.405 -9.054 -15.021 1.00 97.00 87 CYS A N 1
ATOM 646 C CA . CYS A 1 87 ? -1.636 -8.445 -13.946 1.00 97.00 87 CYS A CA 1
ATOM 647 C C . CYS A 1 87 ? -0.841 -7.251 -14.483 1.00 97.00 87 CYS A C 1
ATOM 649 O O . CYS A 1 87 ? -0.654 -7.094 -15.697 1.00 97.00 87 CYS A O 1
ATOM 651 N N . VAL A 1 88 ? -0.385 -6.387 -13.581 1.00 97.81 88 VAL A N 1
ATOM 652 C CA . VAL A 1 88 ? 0.552 -5.314 -13.910 1.00 97.81 88 VAL A CA 1
ATOM 653 C C . VAL A 1 88 ? 1.946 -5.772 -13.519 1.00 97.81 88 VAL A C 1
ATOM 655 O O . VAL A 1 88 ? 2.184 -6.143 -12.373 1.00 97.81 88 VAL A O 1
ATOM 658 N N . ARG A 1 89 ? 2.865 -5.752 -14.484 1.00 98.12 89 ARG A N 1
ATOM 659 C CA . ARG A 1 89 ? 4.264 -6.132 -14.305 1.00 98.12 89 ARG A CA 1
ATOM 660 C C . ARG A 1 89 ? 5.155 -4.911 -14.445 1.00 98.12 89 ARG A C 1
ATOM 662 O O . ARG A 1 89 ? 5.031 -4.165 -15.413 1.00 98.12 89 ARG A O 1
ATOM 669 N N . ILE A 1 90 ? 6.059 -4.728 -13.498 1.00 98.44 90 ILE A N 1
ATOM 670 C CA . ILE A 1 90 ? 6.999 -3.615 -13.443 1.00 98.44 90 ILE A CA 1
ATOM 671 C C . ILE A 1 90 ? 8.402 -4.190 -13.585 1.00 98.44 90 ILE A C 1
ATOM 673 O O . ILE A 1 90 ? 8.772 -5.114 -12.864 1.00 98.44 90 ILE A O 1
ATOM 677 N N . THR A 1 91 ? 9.174 -3.659 -14.527 1.00 98.56 91 THR A N 1
ATOM 678 C CA . THR A 1 91 ? 10.541 -4.105 -14.803 1.00 98.56 91 THR A CA 1
ATOM 679 C C . THR A 1 91 ? 11.491 -2.915 -14.778 1.00 98.56 91 THR A C 1
ATOM 681 O O . THR A 1 91 ? 11.273 -1.935 -15.495 1.00 98.56 91 THR A O 1
ATOM 684 N N . ALA A 1 92 ? 12.555 -3.017 -13.983 1.00 98.00 92 ALA A N 1
ATOM 685 C CA . ALA A 1 92 ? 13.620 -2.026 -13.877 1.00 98.00 92 ALA A CA 1
ATOM 686 C C . ALA A 1 92 ? 14.974 -2.742 -13.955 1.00 98.00 92 ALA A C 1
ATOM 688 O O . ALA A 1 92 ? 15.370 -3.455 -13.038 1.00 98.00 92 ALA A O 1
ATOM 689 N N . GLY A 1 93 ? 15.670 -2.603 -15.086 1.00 96.00 93 GLY A N 1
ATOM 690 C CA . GLY A 1 93 ? 16.915 -3.336 -15.318 1.00 96.00 93 GLY A CA 1
ATOM 691 C C . GLY A 1 93 ? 16.676 -4.850 -15.350 1.00 96.00 93 GLY A C 1
ATOM 692 O O . GLY A 1 93 ? 16.073 -5.357 -16.298 1.00 96.00 93 GLY A O 1
ATOM 693 N N . LEU A 1 94 ? 17.170 -5.566 -14.338 1.00 94.38 94 LEU A N 1
ATOM 694 C CA . LEU A 1 94 ? 16.919 -7.002 -14.162 1.00 94.38 94 LEU A CA 1
ATOM 695 C C . LEU A 1 94 ? 15.762 -7.330 -13.237 1.00 94.38 94 LEU A C 1
ATOM 697 O O . LEU A 1 94 ? 15.235 -8.441 -13.304 1.00 94.38 94 LEU A O 1
ATOM 701 N N . GLU A 1 95 ? 15.423 -6.401 -12.355 1.00 97.19 95 GLU A N 1
ATOM 702 C CA . GLU A 1 95 ? 14.415 -6.637 -11.348 1.00 97.19 95 GLU A CA 1
ATOM 703 C C . GLU A 1 95 ? 13.039 -6.597 -11.999 1.00 97.19 95 GLU A C 1
ATOM 705 O O . GLU A 1 95 ? 12.759 -5.813 -12.918 1.00 97.19 95 GLU A O 1
ATOM 710 N N . CYS A 1 96 ? 12.174 -7.494 -11.543 1.00 97.69 96 CYS A N 1
ATOM 711 C CA . CYS A 1 96 ? 10.834 -7.624 -12.074 1.00 97.69 96 CYS A CA 1
ATOM 712 C C . CYS A 1 96 ? 9.869 -8.022 -10.965 1.00 97.69 96 CYS A C 1
ATOM 714 O O . CYS A 1 96 ? 9.989 -9.094 -10.378 1.00 97.69 96 CYS A O 1
ATOM 716 N N . VAL A 1 97 ? 8.859 -7.186 -10.751 1.00 98.00 97 VAL A N 1
ATOM 717 C CA . VAL A 1 97 ? 7.782 -7.414 -9.781 1.00 98.00 97 VAL A CA 1
ATOM 718 C C . VAL A 1 97 ? 6.431 -7.348 -10.486 1.00 98.00 97 VAL A C 1
ATOM 720 O O . VAL A 1 97 ? 6.301 -6.725 -11.542 1.00 98.00 97 VAL A O 1
ATOM 723 N N . GLN A 1 98 ? 5.419 -8.031 -9.956 1.00 98.06 98 GLN A N 1
ATOM 724 C CA . GLN A 1 98 ? 4.091 -8.074 -10.569 1.00 98.06 98 GLN A CA 1
ATOM 725 C C . GLN A 1 98 ? 2.987 -8.171 -9.518 1.00 98.06 98 GLN A C 1
ATOM 727 O O . GLN A 1 98 ? 3.193 -8.773 -8.467 1.00 98.06 98 GLN A O 1
ATOM 732 N N . THR A 1 99 ? 1.819 -7.614 -9.834 1.00 97.12 99 THR A N 1
ATOM 733 C CA . THR A 1 99 ? 0.609 -7.752 -9.012 1.00 97.12 99 THR A CA 1
ATOM 734 C C . THR A 1 99 ? 0.013 -9.157 -9.116 1.00 97.12 99 THR A C 1
ATOM 736 O O . THR A 1 99 ? 0.322 -9.921 -10.039 1.00 97.12 99 THR A O 1
ATOM 739 N N . GLY A 1 100 ? -0.925 -9.469 -8.221 1.00 92.94 100 GLY A N 1
ATOM 740 C CA . GLY A 1 100 ? -1.825 -10.607 -8.353 1.00 92.94 100 GLY A CA 1
ATOM 741 C C . GLY A 1 100 ? -2.682 -10.547 -9.625 1.00 92.94 100 GLY A C 1
ATOM 742 O O . GLY A 1 100 ? -2.895 -9.488 -10.225 1.00 92.94 100 GLY A O 1
ATOM 743 N N . GLU A 1 101 ? -3.179 -11.709 -10.050 1.00 94.94 101 GLU A N 1
ATOM 744 C CA . GLU A 1 101 ? -4.115 -11.826 -11.170 1.00 94.94 101 GLU A CA 1
ATOM 745 C C . GLU A 1 101 ? -5.483 -11.247 -10.797 1.00 94.94 101 GLU A C 1
ATOM 747 O O . GLU A 1 101 ? -6.094 -11.671 -9.814 1.00 94.94 101 GLU A O 1
ATOM 752 N N . ASN A 1 102 ? -6.015 -10.331 -11.613 1.00 92.19 102 ASN A N 1
ATOM 753 C CA . ASN A 1 102 ? -7.368 -9.822 -11.415 1.00 92.19 102 ASN A CA 1
ATOM 754 C C . ASN A 1 102 ? -8.131 -9.651 -12.736 1.00 92.19 102 ASN A C 1
ATOM 756 O O . ASN A 1 102 ? -7.731 -8.899 -13.621 1.00 92.19 102 ASN A O 1
ATOM 760 N N . SER A 1 103 ? -9.291 -10.304 -12.843 1.00 90.38 103 SER A N 1
ATOM 761 C CA . SER A 1 103 ? -10.183 -10.204 -14.008 1.00 90.38 103 SER A CA 1
ATOM 762 C C . SER A 1 103 ? -10.873 -8.842 -14.150 1.00 90.38 103 SER A C 1
ATOM 764 O O . SER A 1 103 ? -11.243 -8.462 -15.257 1.00 90.38 103 SER A O 1
ATOM 766 N N . LYS A 1 104 ? -11.038 -8.096 -13.051 1.00 91.31 104 LYS A N 1
ATOM 767 C CA . LYS A 1 104 ? -11.560 -6.719 -13.048 1.00 91.31 104 LYS A CA 1
ATOM 768 C C . LYS A 1 104 ? -10.466 -5.671 -13.253 1.00 91.31 104 LYS A C 1
ATOM 770 O O . LYS A 1 104 ? -10.794 -4.502 -13.398 1.00 91.31 104 LYS A O 1
ATOM 775 N N . ALA A 1 105 ? -9.194 -6.080 -13.237 1.00 93.88 105 ALA A N 1
ATOM 776 C CA . ALA A 1 105 ? -8.036 -5.195 -13.335 1.00 93.88 105 ALA A CA 1
ATOM 777 C C . ALA A 1 105 ? -7.987 -4.077 -12.267 1.00 93.88 105 ALA A C 1
ATOM 779 O O . ALA A 1 105 ? -7.438 -3.005 -12.516 1.00 93.88 105 ALA A O 1
ATOM 780 N N . VAL A 1 106 ? -8.541 -4.341 -11.079 1.00 93.12 106 VAL A N 1
ATOM 781 C CA . VAL A 1 106 ? -8.483 -3.469 -9.893 1.00 93.12 106 VAL A CA 1
ATOM 782 C C . VAL A 1 106 ? -7.595 -4.149 -8.854 1.00 93.12 106 VAL A C 1
ATOM 784 O O . VAL A 1 106 ? -7.959 -5.203 -8.343 1.00 93.12 106 VAL A O 1
ATOM 787 N N . TYR A 1 107 ? -6.419 -3.605 -8.568 1.00 92.88 107 TYR A N 1
ATOM 788 C CA . TYR A 1 107 ? -5.398 -4.306 -7.781 1.00 92.88 107 TYR A CA 1
ATOM 789 C C . TYR A 1 107 ? -5.328 -3.755 -6.356 1.00 92.88 107 TYR A C 1
ATOM 791 O O . TYR A 1 107 ? -5.557 -4.500 -5.399 1.00 92.88 107 TYR A O 1
ATOM 799 N N . HIS A 1 108 ? -5.094 -2.444 -6.236 1.00 89.19 108 HIS A N 1
ATOM 800 C CA . HIS A 1 108 ? -4.764 -1.765 -4.979 1.00 89.19 108 HIS A CA 1
ATOM 801 C C . HIS A 1 108 ? -3.612 -2.458 -4.234 1.00 89.19 108 HIS A C 1
ATOM 803 O O . HIS A 1 108 ? -3.688 -2.710 -3.031 1.00 89.19 108 HIS A O 1
ATOM 809 N N . GLU A 1 109 ? -2.564 -2.799 -4.986 1.00 90.31 109 GLU A N 1
ATOM 810 C CA . GLU A 1 109 ? -1.372 -3.497 -4.500 1.00 90.31 109 GLU A CA 1
ATOM 811 C C . GLU A 1 109 ? -0.144 -2.589 -4.611 1.00 90.31 109 GLU A C 1
ATOM 813 O O . GLU A 1 109 ? 0.043 -1.900 -5.619 1.00 90.31 109 GLU A O 1
ATOM 818 N N . SER A 1 110 ? 0.685 -2.597 -3.569 1.00 91.31 110 SER A N 1
ATOM 819 C CA . SER A 1 110 ? 1.965 -1.893 -3.520 1.00 91.31 110 SER A CA 1
ATOM 820 C C . SER A 1 110 ? 3.074 -2.834 -3.972 1.00 91.31 110 SER A C 1
ATOM 822 O O . SER A 1 110 ? 3.159 -3.969 -3.515 1.00 91.31 110 SER A O 1
ATOM 824 N N . LEU A 1 111 ? 3.922 -2.371 -4.884 1.00 95.19 111 LEU A N 1
ATOM 825 C CA . LEU A 1 111 ? 5.079 -3.108 -5.373 1.00 95.19 111 LEU A CA 1
ATOM 826 C C . LEU A 1 111 ? 6.334 -2.285 -5.099 1.00 95.19 111 LEU A C 1
ATOM 828 O O . LEU A 1 111 ? 6.395 -1.120 -5.494 1.00 95.19 111 LEU A O 1
ATOM 832 N N . SER A 1 112 ? 7.329 -2.897 -4.459 1.00 94.56 112 SER A N 1
ATOM 833 C CA . SER A 1 112 ? 8.653 -2.299 -4.284 1.00 94.56 112 SER A CA 1
ATOM 834 C C . SER A 1 112 ? 9.649 -2.916 -5.259 1.00 94.56 112 SER A C 1
ATOM 836 O O . SER A 1 112 ? 9.687 -4.138 -5.413 1.00 94.56 112 SER A O 1
ATOM 838 N N . ILE A 1 113 ? 10.432 -2.086 -5.944 1.00 96.88 113 ILE A N 1
ATOM 839 C CA . ILE A 1 113 ? 11.461 -2.523 -6.889 1.00 96.88 113 ILE A CA 1
ATOM 840 C C . ILE A 1 113 ? 12.724 -1.674 -6.736 1.00 96.88 113 ILE A C 1
ATOM 842 O O . ILE A 1 113 ? 12.659 -0.447 -6.672 1.00 96.88 113 ILE A O 1
ATOM 846 N N . LEU A 1 114 ? 13.889 -2.325 -6.714 1.00 96.50 114 LEU A N 1
ATOM 847 C CA . LEU A 1 114 ? 15.177 -1.638 -6.731 1.00 96.50 114 LEU A CA 1
ATOM 848 C C . LEU A 1 114 ? 15.490 -1.167 -8.156 1.00 96.50 114 LEU A C 1
ATOM 850 O O . LEU A 1 114 ? 15.569 -1.972 -9.086 1.00 96.50 114 LEU A O 1
ATOM 854 N N . VAL A 1 115 ? 15.688 0.137 -8.331 1.00 97.19 115 VAL A N 1
ATOM 855 C CA . VAL A 1 115 ? 16.141 0.718 -9.595 1.00 97.19 115 VAL A CA 1
ATOM 856 C C . VAL A 1 115 ? 17.651 0.890 -9.526 1.00 97.19 115 VAL A C 1
ATOM 858 O O . VAL A 1 115 ? 18.159 1.829 -8.917 1.00 97.19 115 VAL A O 1
ATOM 861 N N . GLU A 1 116 ? 18.374 -0.032 -10.161 1.00 96.12 116 GLU A N 1
ATOM 862 C CA . GLU A 1 116 ? 19.835 0.011 -10.204 1.00 96.12 116 GLU A CA 1
ATOM 863 C C . GLU A 1 116 ? 20.353 1.209 -11.015 1.00 96.12 116 GLU A C 1
ATOM 865 O O . GLU A 1 116 ? 19.780 1.614 -12.037 1.00 96.12 116 GLU A O 1
ATOM 870 N N . GLN A 1 117 ? 21.507 1.718 -10.601 1.00 96.06 117 GLN A N 1
ATOM 871 C CA . GLN A 1 117 ? 22.279 2.755 -11.256 1.00 96.06 117 GLN A CA 1
ATOM 872 C C . GLN A 1 117 ? 22.524 2.413 -12.733 1.00 96.06 117 GLN A C 1
ATOM 874 O O . GLN A 1 117 ? 22.986 1.328 -13.111 1.00 96.06 117 GLN A O 1
ATOM 879 N N . GLY A 1 118 ? 22.227 3.395 -13.585 1.00 95.44 118 GLY A N 1
ATOM 880 C CA . GLY A 1 118 ? 22.356 3.270 -15.033 1.00 95.44 118 GLY A CA 1
ATOM 881 C C . GLY A 1 118 ? 21.239 2.448 -15.683 1.00 95.44 118 GLY A C 1
ATOM 882 O O . GLY A 1 118 ? 21.427 1.970 -16.803 1.00 95.44 118 GLY A O 1
ATOM 883 N N . THR A 1 119 ? 20.108 2.256 -14.996 1.00 97.25 119 THR A N 1
ATOM 884 C CA . THR A 1 119 ? 18.854 1.807 -15.616 1.00 97.25 119 THR A CA 1
ATOM 885 C C . THR A 1 119 ? 18.304 2.914 -16.515 1.00 97.25 119 THR A C 1
ATOM 887 O O . THR A 1 119 ? 18.031 4.019 -16.057 1.00 97.25 119 THR A O 1
ATOM 890 N N . ASP A 1 120 ? 18.106 2.625 -17.801 1.00 97.12 120 ASP A N 1
ATOM 891 C CA . ASP A 1 120 ? 17.638 3.643 -18.752 1.00 97.12 120 ASP A CA 1
ATOM 892 C C . ASP A 1 120 ? 16.133 3.912 -18.642 1.00 97.12 120 ASP A C 1
ATOM 894 O O . ASP A 1 120 ? 15.684 5.049 -18.774 1.00 97.12 120 ASP A O 1
ATOM 898 N N . THR A 1 121 ? 15.332 2.861 -18.433 1.00 98.06 121 THR A N 1
ATOM 899 C CA . THR A 1 121 ? 13.868 2.965 -18.386 1.00 98.06 121 THR A CA 1
ATOM 900 C C . THR A 1 121 ? 13.264 1.976 -17.402 1.00 98.06 121 THR A C 1
ATOM 902 O O . THR A 1 121 ? 13.617 0.796 -17.438 1.00 98.06 121 THR A O 1
ATOM 905 N N . VAL A 1 122 ? 12.279 2.425 -16.627 1.00 98.38 122 VAL A N 1
ATOM 906 C CA . VAL A 1 122 ? 11.366 1.551 -15.878 1.00 98.38 122 VAL A CA 1
ATOM 907 C C . VAL A 1 122 ? 10.141 1.287 -16.747 1.00 98.38 122 VAL A C 1
ATOM 909 O O . VAL A 1 122 ? 9.509 2.217 -17.248 1.00 98.38 122 VAL A O 1
ATOM 912 N N . VAL A 1 123 ? 9.808 0.021 -16.976 1.00 98.56 123 VAL A N 1
ATOM 913 C CA . VAL A 1 123 ? 8.703 -0.373 -17.856 1.00 98.56 123 VAL A CA 1
ATOM 914 C C . VAL A 1 123 ? 7.566 -0.932 -17.016 1.00 98.56 123 VAL A C 1
ATOM 916 O O . VAL A 1 123 ? 7.745 -1.926 -16.321 1.00 98.56 123 VAL A O 1
ATOM 919 N N . VAL A 1 124 ? 6.387 -0.324 -17.122 1.00 98.56 124 VAL A N 1
ATOM 920 C CA . VAL A 1 124 ? 5.150 -0.854 -16.540 1.00 98.56 124 VAL A CA 1
ATOM 921 C C . VAL A 1 124 ? 4.305 -1.442 -17.657 1.00 98.56 124 VAL A C 1
ATOM 923 O O . VAL A 1 124 ? 3.931 -0.760 -18.614 1.00 98.56 124 VAL A O 1
ATOM 926 N N . GLU A 1 125 ? 4.012 -2.729 -17.556 1.00 98.31 125 GLU A N 1
ATOM 927 C CA . GLU A 1 125 ? 3.330 -3.515 -18.571 1.00 98.31 125 GLU A CA 1
ATOM 928 C C . GLU A 1 125 ? 2.023 -4.087 -18.036 1.00 98.31 125 GLU A C 1
ATOM 930 O O . GLU A 1 125 ? 1.961 -4.601 -16.924 1.00 98.31 125 GLU A O 1
ATOM 935 N N . LEU A 1 126 ? 0.986 -4.062 -18.869 1.00 97.19 126 LEU A N 1
ATOM 936 C CA . LEU A 1 126 ? -0.196 -4.886 -18.665 1.00 97.19 126 LEU A CA 1
ATOM 937 C C . LEU A 1 126 ? 0.107 -6.264 -19.260 1.00 97.19 126 LEU A C 1
ATOM 939 O O . LEU A 1 126 ? 0.361 -6.373 -20.465 1.00 97.19 126 LEU A O 1
ATOM 943 N N . TRP A 1 127 ? 0.124 -7.294 -18.425 1.00 97.12 127 TRP A N 1
ATOM 944 C CA . TRP A 1 127 ? 0.584 -8.635 -18.769 1.00 97.12 127 TRP A CA 1
ATOM 945 C C . TRP A 1 127 ? -0.576 -9.633 -18.734 1.00 97.12 127 TRP A C 1
ATOM 947 O O . TRP A 1 127 ? -1.338 -9.684 -17.770 1.00 97.12 127 TRP A O 1
ATOM 957 N N . ASP A 1 128 ? -0.724 -10.419 -19.802 1.00 95.25 128 ASP A N 1
ATOM 958 C CA . ASP A 1 128 ? -1.653 -11.551 -19.840 1.00 95.25 128 ASP A CA 1
ATOM 959 C C . ASP A 1 128 ? -0.934 -12.782 -19.290 1.00 95.25 128 ASP A C 1
ATOM 961 O O . ASP A 1 128 ? 0.022 -13.276 -19.900 1.00 95.25 128 ASP A O 1
ATOM 965 N N . VAL A 1 129 ? -1.378 -13.274 -18.133 1.00 94.81 129 VAL A N 1
ATOM 966 C CA . VAL A 1 129 ? -0.717 -14.400 -17.462 1.00 94.81 129 VAL A CA 1
ATOM 967 C C . VAL A 1 129 ? -0.919 -15.707 -18.226 1.00 94.81 129 VAL A C 1
ATOM 969 O O . VAL A 1 129 ? -0.001 -16.527 -18.308 1.00 94.81 129 VAL A O 1
ATOM 972 N N . ARG A 1 130 ? -2.086 -15.883 -18.855 1.00 93.75 130 ARG A N 1
ATOM 973 C CA . ARG A 1 130 ? -2.428 -17.101 -19.594 1.00 93.75 130 ARG A CA 1
ATOM 974 C C . ARG A 1 130 ? -1.628 -17.203 -20.884 1.00 93.75 130 ARG A C 1
ATOM 976 O O . ARG A 1 130 ? -1.086 -18.260 -21.194 1.00 93.75 130 ARG A O 1
ATOM 983 N N . GLU A 1 131 ? -1.569 -16.112 -21.637 1.00 93.38 131 GLU A N 1
ATOM 984 C CA . GLU A 1 131 ? -0.866 -16.068 -22.922 1.00 93.38 131 GLU A CA 1
ATOM 985 C C . GLU A 1 131 ? 0.623 -15.712 -22.774 1.00 93.38 131 GLU A C 1
ATOM 987 O O . GLU A 1 131 ? 1.359 -15.748 -23.760 1.00 93.38 131 GLU A O 1
ATOM 992 N N . ARG A 1 132 ? 1.073 -15.384 -21.552 1.00 95.56 132 ARG A N 1
ATOM 993 C CA . ARG A 1 132 ? 2.446 -14.978 -21.208 1.00 95.56 132 ARG A CA 1
ATOM 994 C C . ARG A 1 132 ? 2.994 -13.909 -22.155 1.00 95.56 132 ARG A C 1
ATOM 996 O O . ARG A 1 132 ? 4.118 -14.013 -22.651 1.00 95.56 132 ARG A O 1
ATOM 1003 N N . ARG A 1 133 ? 2.192 -12.873 -22.414 1.00 95.75 133 ARG A N 1
ATOM 1004 C CA . ARG A 1 133 ? 2.565 -11.773 -23.312 1.00 95.75 133 ARG A CA 1
ATOM 1005 C C . ARG A 1 133 ? 2.146 -10.409 -22.781 1.00 95.75 133 ARG A C 1
ATOM 1007 O O . ARG A 1 133 ? 1.160 -10.271 -22.063 1.00 95.75 133 ARG A O 1
ATOM 1014 N N . SER A 1 134 ? 2.877 -9.381 -23.209 1.00 96.75 134 SER A N 1
ATOM 1015 C CA . SER A 1 134 ? 2.574 -7.988 -22.878 1.00 96.75 134 SER A CA 1
ATOM 1016 C C . SER A 1 134 ? 1.477 -7.447 -23.802 1.00 96.75 134 SER A C 1
ATOM 1018 O O . SER A 1 134 ? 1.596 -7.476 -25.032 1.00 96.75 134 SER A O 1
ATOM 1020 N N . LEU A 1 135 ? 0.396 -6.951 -23.205 1.00 95.75 135 LEU A N 1
ATOM 1021 C CA . LEU A 1 135 ? -0.752 -6.372 -23.902 1.00 95.75 135 LEU A CA 1
ATOM 1022 C C . LEU A 1 135 ? -0.520 -4.893 -24.229 1.00 95.75 135 LEU A C 1
ATOM 1024 O O . LEU A 1 135 ? -0.777 -4.451 -25.354 1.00 95.75 135 LEU A O 1
ATOM 1028 N N . ALA A 1 136 ? -0.001 -4.142 -23.258 1.00 97.38 136 ALA A N 1
ATOM 1029 C CA . ALA A 1 136 ? 0.336 -2.728 -23.369 1.00 97.38 136 ALA A CA 1
ATOM 1030 C C . ALA A 1 136 ? 1.492 -2.380 -22.421 1.00 97.38 136 ALA A C 1
ATOM 1032 O O . ALA A 1 136 ? 1.731 -3.093 -21.449 1.00 97.38 136 ALA A O 1
ATOM 1033 N N . SER A 1 137 ? 2.205 -1.286 -22.687 1.00 98.31 137 SER A N 1
ATOM 1034 C CA . SER A 1 137 ? 3.305 -0.823 -21.831 1.00 98.31 137 SER A CA 1
ATOM 1035 C C . SER A 1 137 ? 3.399 0.697 -21.768 1.00 98.31 137 SER A C 1
ATOM 1037 O O . SER A 1 137 ? 3.244 1.359 -22.796 1.00 98.31 137 SER A O 1
ATOM 1039 N N . VAL A 1 138 ? 3.757 1.235 -20.609 1.00 98.62 138 VAL A N 1
ATOM 1040 C CA . VAL A 1 138 ? 4.262 2.601 -20.428 1.00 98.62 138 VAL A CA 1
ATOM 1041 C C . VAL A 1 138 ? 5.720 2.524 -19.965 1.00 98.62 138 VAL A C 1
ATOM 1043 O O . VAL A 1 138 ? 6.106 1.583 -19.274 1.00 98.62 138 VAL A O 1
ATOM 1046 N N . LYS A 1 139 ? 6.550 3.464 -20.418 1.00 98.44 139 LYS A N 1
ATOM 1047 C CA . LYS A 1 139 ? 7.963 3.560 -20.040 1.00 98.44 139 LYS A CA 1
ATOM 1048 C C . LYS A 1 139 ? 8.177 4.865 -19.289 1.00 98.44 139 LYS A C 1
ATOM 1050 O O . LYS A 1 139 ? 7.699 5.890 -19.764 1.00 98.44 139 LYS A O 1
ATOM 1055 N N . PHE A 1 140 ? 8.905 4.795 -18.186 1.00 98.25 140 PHE A N 1
ATOM 1056 C CA . PHE A 1 140 ? 9.314 5.928 -17.369 1.00 98.25 140 PHE A CA 1
ATOM 1057 C C . PHE A 1 140 ? 10.829 6.109 -17.473 1.00 98.25 140 PHE A C 1
ATOM 1059 O O . PHE A 1 140 ? 11.579 5.137 -17.346 1.00 98.25 140 PHE A O 1
ATOM 1066 N N . ASP A 1 141 ? 11.271 7.338 -17.715 1.00 97.94 141 ASP A N 1
ATOM 1067 C CA . ASP A 1 141 ? 12.665 7.760 -17.591 1.00 97.94 141 ASP A CA 1
ATOM 1068 C C . ASP A 1 141 ? 12.948 8.082 -16.111 1.00 97.94 141 ASP A C 1
ATOM 1070 O O . ASP A 1 141 ? 12.298 8.972 -15.555 1.00 97.94 141 ASP A O 1
ATOM 1074 N N . PRO A 1 142 ? 13.896 7.393 -15.445 1.00 97.31 142 PRO A N 1
ATOM 1075 C CA . PRO A 1 142 ? 14.140 7.599 -14.018 1.00 97.31 142 PRO A CA 1
ATOM 1076 C C . PRO A 1 142 ? 14.488 9.038 -13.631 1.00 97.31 142 PRO A C 1
ATOM 1078 O O . PRO A 1 142 ? 14.115 9.489 -12.552 1.00 97.31 142 PRO A O 1
ATOM 1081 N N . MET A 1 143 ? 15.161 9.790 -14.505 1.00 96.06 143 MET A N 1
ATOM 1082 C CA . MET A 1 143 ? 15.525 11.174 -14.212 1.00 96.06 143 MET A CA 1
ATOM 1083 C C . MET A 1 143 ? 14.351 12.119 -14.431 1.00 96.06 143 MET A C 1
ATOM 1085 O O . MET A 1 143 ? 14.102 12.987 -13.600 1.00 96.06 143 MET A O 1
ATOM 1089 N N . LYS A 1 144 ? 13.653 11.998 -15.561 1.00 96.38 144 LYS A N 1
ATOM 1090 C CA . LYS A 1 144 ? 12.610 12.961 -15.942 1.00 96.38 144 LYS A CA 1
ATOM 1091 C C . LYS A 1 144 ? 11.284 12.695 -15.247 1.00 96.38 144 LYS A C 1
ATOM 1093 O O . LYS A 1 144 ? 10.644 13.637 -14.798 1.00 96.38 144 LYS A O 1
ATOM 1098 N N . ASP A 1 145 ? 10.884 11.430 -15.175 1.00 96.75 145 ASP A N 1
ATOM 1099 C CA . ASP A 1 145 ? 9.536 11.056 -14.754 1.00 96.75 145 ASP A CA 1
ATOM 1100 C C . ASP A 1 145 ? 9.462 10.663 -13.274 1.00 96.75 145 ASP A C 1
ATOM 1102 O O . ASP A 1 145 ? 8.376 10.722 -12.696 1.00 96.75 145 ASP A O 1
ATOM 1106 N N . LEU A 1 146 ? 10.589 10.256 -12.669 1.00 94.94 146 LEU A N 1
ATOM 1107 C CA . LEU A 1 146 ? 10.650 9.813 -11.273 1.00 94.94 146 LEU A CA 1
ATOM 1108 C C . LEU A 1 146 ? 11.356 10.851 -10.393 1.00 94.94 146 LEU A C 1
ATOM 1110 O O . LEU A 1 146 ? 10.688 11.549 -9.643 1.00 94.94 146 LEU A O 1
ATOM 1114 N N . LEU A 1 147 ? 12.680 11.004 -10.506 1.00 93.81 147 LEU A N 1
ATOM 1115 C CA . LEU A 1 147 ? 13.484 11.799 -9.563 1.00 93.81 147 LEU A CA 1
ATOM 1116 C C . LEU A 1 147 ? 13.169 13.303 -9.575 1.00 93.81 147 LEU A C 1
ATOM 1118 O O . LEU A 1 147 ? 13.223 13.938 -8.530 1.00 93.81 147 LEU A O 1
ATOM 1122 N N . ASN A 1 148 ? 12.829 13.873 -10.735 1.00 92.69 148 ASN A N 1
ATOM 1123 C CA . ASN A 1 148 ? 12.531 15.307 -10.871 1.00 92.69 148 ASN A CA 1
ATOM 1124 C C . ASN A 1 148 ? 11.027 15.617 -10.955 1.00 92.69 148 ASN A C 1
ATOM 1126 O O . ASN A 1 148 ? 10.647 16.707 -11.381 1.00 92.69 148 ASN A O 1
ATOM 1130 N N . SER A 1 149 ? 10.162 14.660 -10.620 1.00 91.88 149 SER A N 1
ATOM 1131 C CA . SER A 1 149 ? 8.721 14.836 -10.780 1.00 91.88 149 SER A CA 1
ATOM 1132 C C . SER A 1 149 ? 8.094 15.478 -9.546 1.00 91.88 149 SER A C 1
ATOM 1134 O O . SER A 1 149 ? 8.191 14.957 -8.439 1.00 91.88 149 SER A O 1
ATOM 1136 N N . GLU A 1 150 ? 7.380 16.587 -9.738 1.00 89.44 150 GLU A N 1
ATOM 1137 C CA . GLU A 1 150 ? 6.576 17.224 -8.681 1.00 89.44 150 GLU A CA 1
ATOM 1138 C C . GLU A 1 150 ? 5.295 16.431 -8.360 1.00 89.44 150 GLU A C 1
ATOM 1140 O O . GLU A 1 150 ? 4.634 16.667 -7.349 1.00 89.44 150 GLU A O 1
ATOM 1145 N N . ASP A 1 151 ? 4.937 15.474 -9.221 1.00 88.38 151 ASP A N 1
ATOM 1146 C CA . ASP A 1 151 ? 3.727 14.659 -9.100 1.00 88.38 151 ASP A CA 1
ATOM 1147 C C . ASP A 1 151 ? 3.932 13.388 -8.254 1.00 88.38 151 ASP A C 1
ATOM 1149 O O . ASP A 1 151 ? 3.030 12.546 -8.181 1.00 88.38 151 ASP A O 1
ATOM 1153 N N . LEU A 1 152 ? 5.096 13.216 -7.618 1.00 87.75 152 LEU A N 1
ATOM 1154 C CA . LEU A 1 152 ? 5.356 12.067 -6.750 1.00 87.75 152 LEU A CA 1
ATOM 1155 C C . LEU A 1 152 ? 4.326 11.985 -5.615 1.00 87.75 152 LEU A C 1
ATOM 1157 O O . LEU A 1 152 ? 3.937 12.973 -4.994 1.00 87.75 152 LEU A O 1
ATOM 1161 N N . GLY A 1 153 ? 3.846 10.770 -5.373 1.00 82.94 153 GLY A N 1
ATOM 1162 C CA . GLY A 1 153 ? 2.823 10.438 -4.389 1.00 82.94 153 GLY A CA 1
ATOM 1163 C C . GLY A 1 153 ? 1.382 10.739 -4.800 1.00 82.94 153 GLY A C 1
ATOM 1164 O O . GLY A 1 153 ? 0.454 10.303 -4.114 1.00 82.94 153 GLY A O 1
ATOM 1165 N N . ARG A 1 154 ? 1.153 11.416 -5.932 1.00 88.06 154 ARG A N 1
ATOM 1166 C CA . ARG A 1 154 ? -0.200 11.644 -6.455 1.00 88.06 154 ARG A CA 1
ATOM 1167 C C . ARG A 1 154 ? -0.663 10.477 -7.318 1.00 88.06 154 ARG A C 1
ATOM 1169 O O . ARG A 1 154 ? 0.107 9.851 -8.041 1.00 88.06 154 ARG A O 1
ATOM 1176 N N . GLU A 1 155 ? -1.958 10.199 -7.243 1.00 92.62 155 GLU A N 1
ATOM 1177 C CA . GLU A 1 155 ? -2.621 9.208 -8.086 1.00 92.62 155 GLU A CA 1
ATOM 1178 C C . GLU A 1 155 ? -2.766 9.775 -9.507 1.00 92.62 155 GLU A C 1
ATOM 1180 O O . GLU A 1 155 ? -3.476 10.759 -9.727 1.00 92.62 155 GLU A O 1
ATOM 1185 N N . LYS A 1 156 ? -2.073 9.174 -10.480 1.00 96.12 156 LYS A N 1
ATOM 1186 C CA . LYS A 1 156 ? -2.032 9.647 -11.869 1.00 96.12 156 LYS A CA 1
ATOM 1187 C C . LYS A 1 156 ? -2.387 8.531 -12.841 1.00 96.12 156 LYS A C 1
ATOM 1189 O O . LYS A 1 156 ? -2.001 7.374 -12.679 1.00 96.12 156 LYS A O 1
ATOM 1194 N N . VAL A 1 157 ? -3.151 8.887 -13.872 1.00 97.50 157 VAL A N 1
ATOM 1195 C CA . VAL A 1 157 ? -3.542 7.973 -14.949 1.00 97.50 157 VAL A CA 1
ATOM 1196 C C . VAL A 1 157 ? -2.569 8.125 -16.112 1.00 97.50 157 VAL A C 1
ATOM 1198 O O . VAL A 1 157 ? -2.496 9.179 -16.743 1.00 97.50 157 VAL A O 1
ATOM 1201 N N . PHE A 1 158 ? -1.858 7.051 -16.431 1.00 98.19 158 PHE A N 1
ATOM 1202 C CA . PHE A 1 158 ? -0.889 6.990 -17.515 1.00 98.19 158 PHE A CA 1
ATOM 1203 C C . PHE A 1 158 ? -1.486 6.269 -18.719 1.00 98.19 158 PHE A C 1
ATOM 1205 O O . PHE A 1 158 ? -1.996 5.156 -18.602 1.00 98.19 158 PHE A O 1
ATOM 1212 N N . SER A 1 159 ? -1.413 6.892 -19.896 1.00 98.06 159 SER A N 1
ATOM 1213 C CA . SER A 1 159 ? -1.794 6.233 -21.149 1.00 98.06 159 SER A CA 1
ATOM 1214 C C . SER A 1 159 ? -0.689 5.277 -21.587 1.00 98.06 159 SER A C 1
ATOM 1216 O O . SER A 1 159 ? 0.477 5.659 -21.653 1.00 98.06 159 SER A O 1
ATOM 1218 N N . MET A 1 160 ? -1.049 4.033 -21.890 1.00 98.50 160 MET A N 1
ATOM 1219 C CA . MET A 1 160 ? -0.093 2.995 -22.265 1.00 98.50 160 MET A CA 1
ATOM 1220 C C . MET A 1 160 ? -0.055 2.814 -23.783 1.00 98.50 160 MET A C 1
ATOM 1222 O O . MET A 1 160 ? -1.052 2.979 -24.486 1.00 98.50 160 MET A O 1
ATOM 1226 N N . LYS A 1 161 ? 1.099 2.400 -24.306 1.00 98.06 161 LYS A N 1
ATOM 1227 C CA . LYS A 1 161 ? 1.245 2.013 -25.708 1.00 98.06 161 LYS A CA 1
ATOM 1228 C C . LYS A 1 161 ? 0.792 0.568 -25.894 1.00 98.06 161 LYS A C 1
ATOM 1230 O O . LYS A 1 161 ? 1.351 -0.345 -25.288 1.00 98.06 161 LYS A O 1
ATOM 1235 N N . GLN A 1 162 ? -0.197 0.357 -26.754 1.00 97.56 162 GLN A N 1
ATOM 1236 C CA . GLN A 1 162 ? -0.686 -0.972 -27.111 1.00 97.56 162 GLN A CA 1
ATOM 1237 C C . GLN A 1 162 ? 0.392 -1.784 -27.849 1.00 97.56 162 GLN A C 1
ATOM 1239 O O . GLN A 1 162 ? 0.995 -1.296 -28.805 1.00 97.56 162 GLN A O 1
ATOM 1244 N N . LYS A 1 163 ? 0.609 -3.035 -27.424 1.00 96.62 163 LYS A N 1
ATOM 1245 C CA . LYS A 1 163 ? 1.496 -4.002 -28.097 1.00 96.62 163 LYS A CA 1
ATOM 1246 C C . LYS A 1 163 ? 0.729 -5.074 -28.870 1.00 96.62 163 LYS A C 1
ATOM 1248 O O . LYS A 1 163 ? 1.210 -5.551 -29.892 1.00 96.62 163 LYS A O 1
ATOM 1253 N N . THR A 1 164 ? -0.469 -5.427 -28.408 1.00 93.56 164 THR A N 1
ATOM 1254 C CA . THR A 1 164 ? -1.291 -6.498 -28.989 1.00 93.56 164 THR A CA 1
ATOM 1255 C C . THR A 1 164 ? -2.635 -5.956 -29.472 1.00 93.56 164 THR A C 1
ATOM 1257 O O . THR A 1 164 ? -3.272 -5.181 -28.762 1.00 93.56 164 THR A O 1
ATOM 1260 N N . LYS A 1 165 ? -3.102 -6.376 -30.658 1.00 92.31 165 LYS A N 1
ATOM 1261 C CA . LYS A 1 165 ? -4.424 -6.001 -31.203 1.00 92.31 165 LYS A CA 1
ATOM 1262 C C . LYS A 1 165 ? -5.563 -6.472 -30.281 1.00 92.31 165 LYS A C 1
ATOM 1264 O O . LYS A 1 165 ? -5.495 -7.565 -29.731 1.00 92.31 165 LYS A O 1
ATOM 1269 N N . GLY A 1 166 ? -6.626 -5.676 -30.156 1.00 89.31 166 GLY A N 1
ATOM 1270 C CA . GLY A 1 166 ? -7.841 -6.039 -29.404 1.00 89.31 166 GLY A CA 1
ATOM 1271 C C . GLY A 1 166 ? -8.010 -5.365 -28.038 1.00 89.31 166 GLY A C 1
ATOM 1272 O O . GLY A 1 166 ? -9.068 -5.513 -27.431 1.00 89.31 166 GLY A O 1
ATOM 1273 N N . LEU A 1 167 ? -7.015 -4.597 -27.586 1.00 92.75 167 LEU A N 1
ATOM 1274 C CA . LEU A 1 167 ? -7.179 -3.605 -26.523 1.00 92.75 167 LEU A CA 1
ATOM 1275 C C . LEU A 1 167 ? -7.432 -2.223 -27.135 1.00 92.75 167 LEU A C 1
ATOM 1277 O O . LEU A 1 167 ? -6.797 -1.859 -28.116 1.00 92.75 167 LEU A O 1
ATOM 1281 N N . LEU A 1 168 ? -8.326 -1.440 -26.556 1.00 94.44 168 LEU A N 1
ATOM 1282 C CA . LEU A 1 168 ? -8.569 -0.052 -26.925 1.00 94.44 168 LEU A CA 1
ATOM 1283 C C . LEU A 1 168 ? -8.306 0.824 -25.706 1.00 94.44 168 LEU A C 1
ATOM 1285 O O . LEU A 1 168 ? -8.750 0.509 -24.600 1.00 94.44 168 LEU A O 1
ATOM 1289 N N . ASN A 1 169 ? -7.576 1.917 -25.936 1.00 95.69 169 ASN A N 1
ATOM 1290 C CA . ASN A 1 169 ? -7.248 2.944 -24.947 1.00 95.69 169 ASN A CA 1
ATOM 1291 C C . ASN A 1 169 ? -6.717 2.394 -23.604 1.00 95.69 169 ASN A C 1
ATOM 1293 O O . ASN A 1 169 ? -7.272 2.751 -22.564 1.00 95.69 169 ASN A O 1
ATOM 1297 N N . PRO A 1 170 ? -5.666 1.545 -23.590 1.00 97.00 170 PRO A N 1
ATOM 1298 C CA . PRO A 1 170 ? -5.087 1.078 -22.335 1.00 97.00 170 PRO A CA 1
ATOM 1299 C C . PRO A 1 170 ? -4.540 2.244 -21.512 1.00 97.00 170 PRO A C 1
ATOM 1301 O O . PRO A 1 170 ? -3.724 3.036 -21.991 1.00 97.00 170 PRO A O 1
ATOM 1304 N N . ARG A 1 171 ? -4.960 2.322 -20.255 1.00 97.69 171 ARG A N 1
ATOM 1305 C CA . ARG A 1 171 ? -4.466 3.259 -19.250 1.00 97.69 171 ARG A CA 1
ATOM 1306 C C . ARG A 1 171 ? -4.202 2.508 -17.953 1.00 97.69 171 ARG A C 1
ATOM 1308 O O . ARG A 1 171 ? -4.887 1.537 -17.652 1.00 97.69 171 ARG A O 1
ATOM 1315 N N . VAL A 1 172 ? -3.240 2.972 -17.173 1.00 97.88 172 VAL A N 1
ATOM 1316 C CA . VAL A 1 172 ? -2.961 2.437 -15.839 1.00 97.88 172 VAL A CA 1
ATOM 1317 C C . VAL A 1 172 ? -2.935 3.580 -14.842 1.00 97.88 172 VAL A C 1
ATOM 1319 O O . VAL A 1 172 ? -2.366 4.635 -15.124 1.00 97.88 172 VAL A O 1
ATOM 1322 N N . ARG A 1 173 ? -3.594 3.399 -13.701 1.00 97.75 173 ARG A N 1
ATOM 1323 C CA . ARG A 1 173 ? -3.613 4.379 -12.623 1.00 97.75 173 ARG A CA 1
ATOM 1324 C C . ARG A 1 173 ? -2.631 3.961 -11.537 1.00 97.75 173 ARG A C 1
ATOM 1326 O O . ARG A 1 173 ? -2.791 2.900 -10.938 1.00 97.75 173 ARG A O 1
ATOM 1333 N N . LEU A 1 174 ? -1.619 4.794 -11.313 1.00 97.19 174 LEU A N 1
ATOM 1334 C CA . LEU A 1 174 ? -0.502 4.515 -10.413 1.00 97.19 174 LEU A CA 1
ATOM 1335 C C . LEU A 1 174 ? -0.293 5.681 -9.444 1.00 97.19 174 LEU A C 1
ATOM 1337 O O . LEU A 1 174 ? -0.493 6.837 -9.822 1.00 97.19 174 LEU A O 1
ATOM 1341 N N . SER A 1 175 ? 0.175 5.372 -8.239 1.00 94.50 175 SER A N 1
ATOM 1342 C CA . SER A 1 175 ? 0.861 6.328 -7.365 1.00 94.50 175 SER A CA 1
ATOM 1343 C C . SER A 1 175 ? 2.314 5.894 -7.232 1.00 94.50 175 SER A C 1
ATOM 1345 O O . SER A 1 175 ? 2.585 4.731 -6.942 1.00 94.50 175 SER A O 1
ATOM 1347 N N . ILE A 1 176 ? 3.244 6.811 -7.486 1.00 95.31 176 ILE A N 1
ATOM 1348 C CA . ILE A 1 176 ? 4.681 6.527 -7.508 1.00 95.31 176 ILE A CA 1
ATOM 1349 C C . ILE A 1 176 ? 5.339 7.256 -6.344 1.00 95.31 176 ILE A C 1
ATOM 1351 O O . ILE A 1 176 ? 5.162 8.464 -6.205 1.00 95.31 176 ILE A O 1
ATOM 1355 N N . HIS A 1 177 ? 6.108 6.534 -5.539 1.00 91.88 177 HIS A N 1
ATOM 1356 C CA . HIS A 1 177 ? 6.809 7.061 -4.378 1.00 91.88 177 HIS A CA 1
ATOM 1357 C C . HIS A 1 177 ? 8.282 6.660 -4.440 1.00 91.88 177 HIS A C 1
ATOM 1359 O O . HIS A 1 177 ? 8.613 5.521 -4.773 1.00 91.88 177 HIS A O 1
ATOM 1365 N N . LEU A 1 178 ? 9.158 7.609 -4.123 1.00 92.25 178 LEU A N 1
ATOM 1366 C CA . LEU A 1 178 ? 10.593 7.382 -4.037 1.00 92.25 178 LEU A CA 1
ATOM 1367 C C . LEU A 1 178 ? 11.012 7.291 -2.580 1.00 92.25 178 LEU A C 1
ATOM 1369 O O . LEU A 1 178 ? 10.626 8.140 -1.775 1.00 92.25 178 LEU A O 1
ATOM 1373 N N . ASP A 1 179 ? 11.833 6.292 -2.272 1.00 82.75 179 ASP A N 1
ATOM 1374 C CA . ASP A 1 179 ? 12.491 6.189 -0.974 1.00 82.75 179 ASP A CA 1
ATOM 1375 C C . ASP A 1 179 ? 13.764 7.021 -0.955 1.00 82.75 179 ASP A C 1
ATOM 1377 O O . ASP A 1 179 ? 14.883 6.518 -0.974 1.00 82.75 179 ASP A O 1
ATOM 1381 N N . THR A 1 180 ? 13.606 8.335 -1.010 1.00 73.88 180 THR A N 1
ATOM 1382 C CA . THR A 1 180 ? 14.727 9.222 -0.721 1.00 73.88 180 THR A CA 1
ATOM 1383 C C . THR A 1 180 ? 14.687 9.550 0.765 1.00 73.88 180 THR A C 1
ATOM 1385 O O . THR A 1 180 ? 13.789 10.278 1.203 1.00 73.88 180 THR A O 1
ATOM 1388 N N . ASP A 1 181 ? 15.671 9.030 1.506 1.00 57.09 181 ASP A N 1
ATOM 1389 C CA . ASP A 1 181 ? 15.889 9.200 2.957 1.00 57.09 181 ASP A CA 1
ATOM 1390 C C . ASP A 1 181 ? 15.788 10.657 3.451 1.00 57.09 181 ASP A C 1
ATOM 1392 O O . ASP A 1 181 ? 15.559 10.911 4.632 1.00 57.09 181 ASP A O 1
ATOM 1396 N N . GLU A 1 182 ? 15.951 11.637 2.562 1.00 57.66 182 GLU A N 1
ATOM 1397 C CA . GLU A 1 182 ? 16.028 13.054 2.926 1.00 57.66 182 GLU A CA 1
ATOM 1398 C C . GLU A 1 182 ? 14.681 13.796 2.870 1.00 57.66 182 GLU A C 1
ATOM 1400 O O . GLU A 1 182 ? 14.568 14.893 3.413 1.00 57.66 182 GLU A O 1
ATOM 1405 N N . GLY A 1 183 ? 13.650 13.221 2.237 1.00 54.09 183 GLY A N 1
ATOM 1406 C CA . GLY A 1 183 ? 12.397 13.932 1.935 1.00 54.09 183 GLY A CA 1
ATOM 1407 C C . GLY A 1 183 ? 11.148 13.395 2.630 1.00 54.09 183 GLY A C 1
ATOM 1408 O O . GLY A 1 183 ? 10.171 14.130 2.793 1.00 54.09 183 GLY A O 1
ATOM 1409 N N . MET A 1 184 ? 11.155 12.135 3.071 1.00 54.16 184 MET A N 1
ATOM 1410 C CA . MET A 1 184 ? 10.104 11.660 3.962 1.00 54.16 184 MET A CA 1
ATOM 1411 C C . MET A 1 184 ? 10.432 12.170 5.353 1.00 54.16 184 MET A C 1
ATOM 1413 O O . MET A 1 184 ? 11.186 11.542 6.092 1.00 54.16 184 MET A O 1
ATOM 1417 N N . GLU A 1 185 ? 9.868 13.337 5.684 1.00 50.84 185 GLU A N 1
ATOM 1418 C CA . GLU A 1 185 ? 9.788 13.843 7.050 1.00 50.84 185 GLU A CA 1
ATOM 1419 C C . GLU A 1 185 ? 9.676 12.663 8.011 1.00 50.84 185 GLU A C 1
ATOM 1421 O O . GLU A 1 185 ? 8.838 11.768 7.817 1.00 50.84 185 GLU A O 1
ATOM 1426 N N . LYS A 1 186 ? 10.537 12.689 9.030 1.00 56.97 186 LYS A N 1
ATOM 1427 C CA . LYS A 1 186 ? 10.445 11.928 10.275 1.00 56.97 186 LYS A CA 1
ATOM 1428 C C . LYS A 1 186 ? 9.087 12.200 10.938 1.00 56.97 186 LYS A C 1
ATOM 1430 O O . LYS A 1 186 ? 8.992 12.899 11.939 1.00 56.97 186 LYS A O 1
ATOM 1435 N N . GLY A 1 187 ? 8.026 11.746 10.284 1.00 55.97 187 GLY A N 1
ATOM 1436 C CA . GLY A 1 187 ? 6.664 12.194 10.485 1.00 55.97 187 GLY A CA 1
ATOM 1437 C C . GLY A 1 187 ? 6.133 11.700 11.814 1.00 55.97 187 GLY A C 1
ATOM 1438 O O . GLY A 1 187 ? 6.696 10.802 12.432 1.00 55.97 187 GLY A O 1
ATOM 1439 N N . LEU A 1 188 ? 5.004 12.274 12.217 1.00 61.88 188 LEU A N 1
ATOM 1440 C CA . LEU A 1 188 ? 4.256 12.071 13.466 1.00 61.88 188 LEU A CA 1
ATOM 1441 C C . LEU A 1 188 ? 4.114 10.606 13.968 1.00 61.88 188 LEU A C 1
ATOM 1443 O O . LEU A 1 188 ? 3.699 10.378 15.106 1.00 61.88 188 LEU A O 1
ATOM 1447 N N . LEU A 1 189 ? 4.433 9.620 13.128 1.00 71.44 189 LEU A N 1
ATOM 1448 C CA . LEU A 1 189 ? 4.272 8.182 13.308 1.00 71.44 189 LEU A CA 1
ATOM 1449 C C . LEU A 1 189 ? 5.564 7.413 13.637 1.00 71.44 189 LEU A C 1
ATOM 1451 O O . LEU A 1 189 ? 5.496 6.198 13.752 1.00 71.44 189 LEU A O 1
ATOM 1455 N N . GLN A 1 190 ? 6.713 8.070 13.850 1.00 73.44 190 GLN A N 1
ATOM 1456 C CA . GLN A 1 190 ? 7.989 7.372 14.120 1.00 73.44 190 GLN A CA 1
ATOM 1457 C C . GLN A 1 190 ? 7.980 6.386 15.296 1.00 73.44 190 GLN A C 1
ATOM 1459 O O . GLN A 1 190 ? 8.782 5.458 15.313 1.00 73.44 190 GLN A O 1
ATOM 1464 N N . ASP A 1 191 ? 7.091 6.582 16.267 1.00 79.75 191 ASP A N 1
ATOM 1465 C CA . ASP A 1 191 ? 7.014 5.725 17.454 1.00 79.75 191 ASP A CA 1
ATOM 1466 C C . ASP A 1 191 ? 6.167 4.461 17.234 1.00 79.75 191 ASP A C 1
ATOM 1468 O O . ASP A 1 191 ? 6.049 3.640 18.141 1.00 79.75 191 ASP A O 1
ATOM 1472 N N . VAL A 1 192 ? 5.520 4.322 16.072 1.00 81.50 192 VAL A N 1
ATOM 1473 C CA . VAL A 1 192 ? 4.640 3.190 15.771 1.00 81.50 192 VAL A CA 1
ATOM 1474 C C . VAL A 1 192 ? 5.366 2.254 14.815 1.00 81.50 192 VAL A C 1
ATOM 1476 O O . VAL A 1 192 ? 5.619 2.613 13.669 1.00 81.50 192 VAL A O 1
ATOM 1479 N N . ASP A 1 193 ? 5.689 1.052 15.290 1.00 83.31 193 ASP A N 1
ATOM 1480 C CA . ASP A 1 193 ? 6.231 -0.021 14.456 1.00 83.31 193 ASP A CA 1
ATOM 1481 C C . ASP A 1 193 ? 5.129 -0.505 13.503 1.00 83.31 193 ASP A C 1
ATOM 1483 O O . ASP A 1 193 ? 4.216 -1.238 13.893 1.00 83.31 193 ASP A O 1
ATOM 1487 N N . MET A 1 194 ? 5.150 0.011 12.277 1.00 85.00 194 MET A N 1
ATOM 1488 C CA . MET A 1 194 ? 4.207 -0.326 11.219 1.00 85.00 194 MET A CA 1
ATOM 1489 C C . MET A 1 194 ? 4.948 -0.666 9.938 1.00 85.00 194 MET A C 1
ATOM 1491 O O . MET A 1 194 ? 6.016 -0.123 9.647 1.00 85.00 194 MET A O 1
ATOM 1495 N N . SER A 1 195 ? 4.350 -1.549 9.143 1.00 86.38 195 SER A N 1
ATOM 1496 C CA . SER A 1 195 ? 4.850 -1.846 7.815 1.00 86.38 195 SER A CA 1
ATOM 1497 C C . SER A 1 195 ? 4.874 -0.569 6.979 1.00 86.38 195 SER A C 1
ATOM 1499 O O . SER A 1 195 ? 3.996 0.299 7.053 1.00 86.38 195 SER A O 1
ATOM 1501 N N . ARG A 1 196 ? 5.908 -0.455 6.151 1.00 81.44 196 ARG A N 1
ATOM 1502 C CA . ARG A 1 196 ? 6.126 0.710 5.293 1.00 81.44 196 ARG A CA 1
ATOM 1503 C C . ARG A 1 196 ? 4.961 0.956 4.331 1.00 81.44 196 ARG A C 1
ATOM 1505 O O . ARG A 1 196 ? 4.604 2.102 4.067 1.00 81.44 196 ARG A O 1
ATOM 1512 N N . GLU A 1 197 ? 4.338 -0.117 3.847 1.00 79.81 197 GLU A N 1
AT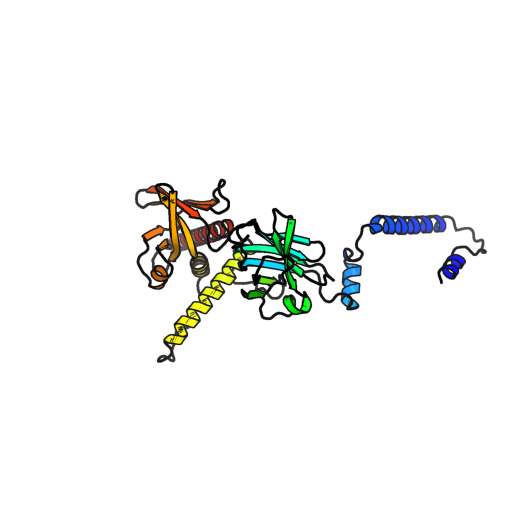OM 1513 C CA . GLU A 1 197 ? 3.144 -0.048 3.002 1.00 79.81 197 GLU A CA 1
ATOM 1514 C C . GLU A 1 197 ? 1.964 0.598 3.740 1.00 79.81 197 GLU A C 1
ATOM 1516 O O . GLU A 1 197 ? 1.268 1.450 3.180 1.00 79.81 197 GLU A O 1
ATOM 1521 N N . THR A 1 198 ? 1.766 0.233 5.009 1.00 84.81 198 THR A N 1
ATOM 1522 C CA . THR A 1 198 ? 0.701 0.785 5.849 1.00 84.81 198 THR A CA 1
ATOM 1523 C C . THR A 1 198 ? 0.952 2.250 6.204 1.00 84.81 198 THR A C 1
ATOM 1525 O O . THR A 1 198 ? 0.008 3.041 6.119 1.00 84.81 198 THR A O 1
ATOM 1528 N N . ASP A 1 199 ? 2.192 2.651 6.520 1.00 85.06 199 ASP A N 1
ATOM 1529 C CA . ASP A 1 199 ? 2.538 4.069 6.750 1.00 85.06 199 ASP A CA 1
ATOM 1530 C C . ASP A 1 199 ? 2.195 4.921 5.523 1.00 85.06 199 ASP A C 1
ATOM 1532 O O . ASP A 1 199 ? 1.490 5.930 5.606 1.00 85.06 199 ASP A O 1
ATOM 1536 N N . MET A 1 200 ? 2.619 4.474 4.343 1.00 80.50 200 MET A N 1
ATOM 1537 C CA . MET A 1 200 ? 2.366 5.205 3.109 1.00 80.50 200 MET A CA 1
ATOM 1538 C C . MET A 1 200 ? 0.880 5.298 2.764 1.00 80.50 200 MET A C 1
ATOM 1540 O O . MET A 1 200 ? 0.405 6.376 2.384 1.00 80.50 200 MET A O 1
ATOM 1544 N N . LEU A 1 201 ? 0.124 4.205 2.913 1.00 81.69 201 LEU A N 1
ATOM 1545 C CA . LEU A 1 201 ? -1.315 4.237 2.666 1.00 81.69 201 LEU A CA 1
ATOM 1546 C C . LEU A 1 201 ? -2.015 5.180 3.650 1.00 81.69 201 LEU A C 1
ATOM 1548 O O . LEU A 1 201 ? -2.865 5.974 3.238 1.00 81.69 201 LEU A O 1
ATOM 1552 N N . LEU A 1 202 ? -1.640 5.136 4.929 1.00 84.19 202 LEU A N 1
ATOM 1553 C CA . LEU A 1 202 ? -2.181 6.029 5.946 1.00 84.19 202 LEU A CA 1
ATOM 1554 C C . LEU A 1 202 ? -1.895 7.492 5.591 1.00 84.19 202 LEU A C 1
ATOM 1556 O O . LEU A 1 202 ? -2.821 8.301 5.588 1.00 84.19 202 LEU A O 1
ATOM 1560 N N . ARG A 1 203 ? -0.663 7.831 5.194 1.00 83.25 203 ARG A N 1
ATOM 1561 C CA . ARG A 1 203 ? -0.316 9.182 4.719 1.00 83.25 203 ARG A CA 1
ATOM 1562 C C . ARG A 1 203 ? -1.168 9.605 3.523 1.00 83.25 203 ARG A C 1
ATOM 1564 O O . ARG A 1 203 ? -1.673 10.727 3.509 1.00 83.25 203 ARG A O 1
ATOM 1571 N N . SER A 1 204 ? -1.382 8.714 2.554 1.00 81.69 204 SER A N 1
ATOM 1572 C CA . SER A 1 204 ? -2.239 8.991 1.394 1.00 81.69 204 SER A CA 1
ATOM 1573 C C . SER A 1 204 ? -3.686 9.282 1.810 1.00 81.69 204 SER A C 1
ATOM 1575 O O . SER A 1 204 ? -4.281 10.264 1.359 1.00 81.69 204 SER A O 1
ATOM 1577 N N . GLN A 1 205 ? -4.245 8.486 2.727 1.00 82.06 205 GLN A N 1
ATOM 1578 C CA . GLN A 1 205 ? -5.599 8.695 3.248 1.00 82.06 205 GLN A CA 1
ATOM 1579 C C . GLN A 1 205 ? -5.713 9.996 4.048 1.00 82.06 205 GLN A C 1
ATOM 1581 O O . GLN A 1 205 ? -6.695 10.724 3.909 1.00 82.06 205 GLN A O 1
ATOM 1586 N N . LEU A 1 206 ? -4.691 10.340 4.833 1.00 81.94 206 LEU A N 1
ATOM 1587 C CA . LEU A 1 206 ? -4.644 11.597 5.576 1.00 81.94 206 LEU A CA 1
ATOM 1588 C C . LEU A 1 206 ? -4.593 12.808 4.646 1.00 81.94 206 LEU A C 1
ATOM 1590 O O . LEU A 1 206 ? -5.329 13.768 4.868 1.00 81.94 206 LEU A O 1
ATOM 1594 N N . GLN A 1 207 ? -3.802 12.754 3.574 1.00 82.31 207 GLN A N 1
ATOM 1595 C CA . GLN A 1 207 ? -3.783 13.813 2.564 1.00 82.31 207 GLN A CA 1
ATOM 1596 C C . GLN A 1 207 ? -5.145 13.963 1.875 1.00 82.31 207 GLN A C 1
ATOM 1598 O O . GLN A 1 207 ? -5.623 15.087 1.710 1.00 82.31 207 GLN A O 1
ATOM 1603 N N . LYS A 1 208 ? -5.811 12.850 1.526 1.00 82.75 208 LYS A N 1
ATOM 1604 C CA . LYS A 1 208 ? -7.171 12.868 0.956 1.00 82.75 208 LYS A CA 1
ATOM 1605 C C . LYS A 1 208 ? -8.184 13.472 1.936 1.00 82.75 208 LYS A C 1
ATOM 1607 O O . LYS A 1 208 ? -8.973 14.332 1.548 1.00 82.75 208 LYS A O 1
ATOM 1612 N N . ALA A 1 209 ? -8.128 13.090 3.212 1.00 80.06 209 ALA A N 1
ATOM 1613 C CA . ALA A 1 209 ? -9.000 13.631 4.252 1.00 80.06 209 ALA A CA 1
ATOM 1614 C C . ALA A 1 209 ? -8.777 15.139 4.468 1.00 80.06 209 ALA A C 1
ATOM 1616 O O . ALA A 1 209 ? -9.740 15.902 4.499 1.00 80.06 209 ALA A O 1
ATOM 1617 N N . GLN A 1 210 ? -7.520 15.587 4.539 1.00 81.88 210 GLN A N 1
ATOM 1618 C CA . GLN A 1 210 ? -7.171 17.006 4.670 1.00 81.88 210 GLN A CA 1
ATOM 1619 C C . GLN A 1 210 ? -7.604 17.825 3.449 1.00 81.88 210 GLN A C 1
ATOM 1621 O O . GLN A 1 210 ? -8.110 18.938 3.597 1.00 81.88 210 GLN A O 1
ATOM 1626 N N . ALA A 1 211 ? -7.439 17.286 2.237 1.00 81.69 211 ALA A N 1
ATOM 1627 C CA . ALA A 1 211 ? -7.913 17.931 1.016 1.00 81.69 211 ALA A CA 1
ATOM 1628 C C . ALA A 1 211 ? -9.444 18.092 1.022 1.00 81.69 211 ALA A C 1
ATOM 1630 O O . ALA A 1 211 ? -9.949 19.161 0.678 1.00 81.69 211 ALA A O 1
ATOM 1631 N N . ASN A 1 212 ? -10.175 17.073 1.485 1.00 81.06 212 ASN A N 1
ATOM 1632 C CA . ASN A 1 212 ? -11.631 17.124 1.623 1.00 81.06 212 ASN A CA 1
ATOM 1633 C C . ASN A 1 212 ? -12.093 18.141 2.679 1.00 81.06 212 ASN A C 1
ATOM 1635 O O . ASN A 1 212 ? -13.067 18.856 2.446 1.00 81.06 212 ASN A O 1
ATOM 1639 N N . GLU A 1 213 ? -11.401 18.247 3.817 1.00 80.69 213 GLU A N 1
ATOM 1640 C CA . GLU A 1 213 ? -11.701 19.261 4.840 1.00 80.69 213 GLU A CA 1
ATOM 1641 C C . GLU A 1 213 ? -11.482 20.683 4.309 1.00 80.69 213 GLU A C 1
ATOM 1643 O O . GLU A 1 213 ? -12.344 21.545 4.485 1.00 80.69 213 GLU A O 1
ATOM 1648 N N . ARG A 1 214 ? -10.388 20.917 3.571 1.00 81.00 214 ARG A N 1
ATOM 1649 C CA . ARG A 1 214 ? -10.128 22.206 2.906 1.00 81.00 214 ARG A CA 1
ATOM 1650 C C . ARG A 1 214 ? -11.202 22.550 1.874 1.00 81.00 214 ARG A C 1
ATOM 1652 O O . ARG A 1 214 ? -11.646 23.692 1.818 1.00 81.00 214 ARG A O 1
ATOM 1659 N N . ALA A 1 215 ? -11.650 21.566 1.094 1.00 81.44 215 ALA A N 1
ATOM 1660 C CA . ALA A 1 215 ? -12.714 21.754 0.109 1.00 81.44 215 ALA A CA 1
ATOM 1661 C C . ALA A 1 215 ? -14.089 22.039 0.745 1.00 81.44 215 ALA A C 1
ATOM 1663 O O . ALA A 1 215 ? -14.923 22.693 0.121 1.00 81.44 215 ALA A O 1
ATOM 1664 N N . ARG A 1 216 ? -14.344 21.559 1.972 1.00 78.19 216 ARG A N 1
ATOM 1665 C CA . ARG A 1 216 ? -15.560 21.897 2.733 1.00 78.19 216 ARG A CA 1
ATOM 1666 C C . ARG A 1 216 ? -15.485 23.299 3.335 1.00 78.19 216 ARG A C 1
ATOM 1668 O O . ARG A 1 216 ? -16.464 24.032 3.246 1.00 78.19 216 ARG A O 1
ATOM 1675 N N . GLY A 1 217 ? -14.333 23.677 3.893 1.00 7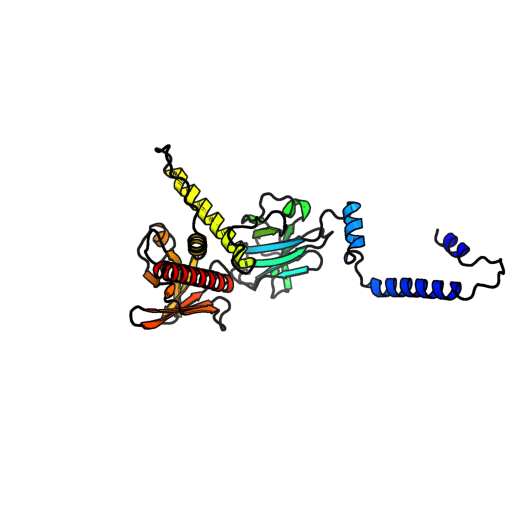2.38 217 GLY A N 1
ATOM 1676 C CA . GLY A 1 217 ? -14.141 24.979 4.539 1.00 72.38 217 GLY A CA 1
ATOM 1677 C C . GLY A 1 217 ? -14.293 26.174 3.592 1.00 72.38 217 GLY A C 1
ATOM 1678 O O . GLY A 1 217 ? -14.865 27.187 3.977 1.00 72.38 217 GLY A O 1
ATOM 1679 N N . SER A 1 218 ? -13.877 26.045 2.329 1.00 72.88 218 SER A N 1
ATOM 1680 C CA . SER A 1 218 ? -13.938 27.146 1.355 1.00 72.88 218 SER A CA 1
ATOM 1681 C C . SER A 1 218 ? -15.354 27.535 0.909 1.00 72.88 218 SER A C 1
ATOM 1683 O O . SER A 1 218 ? -15.539 28.581 0.292 1.00 72.88 218 SER A O 1
ATOM 1685 N N . ARG A 1 219 ? -16.382 26.730 1.212 1.00 68.69 219 ARG A N 1
ATOM 1686 C CA . ARG A 1 219 ? -17.769 27.031 0.815 1.00 68.69 219 ARG A CA 1
ATOM 1687 C C . ARG A 1 219 ? -18.534 27.873 1.843 1.00 68.69 219 ARG A C 1
ATOM 1689 O O . ARG A 1 219 ? -19.588 28.405 1.507 1.00 68.69 219 ARG A O 1
ATOM 1696 N N . GLU A 1 220 ? -17.995 28.029 3.052 1.00 66.00 220 GLU A N 1
ATOM 1697 C CA . GLU A 1 220 ? -18.569 28.859 4.125 1.00 66.00 220 GLU A CA 1
ATOM 1698 C C . GLU A 1 220 ? -17.798 30.180 4.344 1.00 66.00 220 GLU A C 1
ATOM 1700 O O . GLU A 1 220 ? -18.075 30.915 5.293 1.00 66.00 220 GLU A O 1
ATOM 1705 N N . GLU A 1 221 ? -16.869 30.533 3.443 1.00 55.28 221 GLU A N 1
ATOM 1706 C CA . GLU A 1 221 ? -16.111 31.795 3.454 1.00 55.28 221 GLU A CA 1
ATOM 1707 C C . GLU A 1 221 ? -17.001 33.004 3.114 1.00 55.28 221 GLU A C 1
ATOM 1709 O O . GLU A 1 221 ? -16.970 33.570 2.024 1.00 55.28 221 GLU A O 1
ATOM 1714 N N . GLY A 1 222 ? -17.821 33.407 4.081 1.00 57.22 222 GLY A N 1
ATOM 1715 C CA . GLY A 1 222 ? -18.510 34.693 4.084 1.00 57.22 222 GLY A CA 1
ATOM 1716 C C . GLY A 1 222 ? -18.227 35.526 5.330 1.00 57.22 222 GLY A C 1
ATOM 1717 O O . GLY A 1 222 ? -18.170 36.748 5.236 1.00 57.22 222 GLY A O 1
ATOM 1718 N N . VAL A 1 223 ? -18.051 34.918 6.508 1.00 57.22 223 VAL A N 1
ATOM 1719 C CA . VAL A 1 223 ? -18.002 35.676 7.769 1.00 57.22 223 VAL A CA 1
ATOM 1720 C C . VAL A 1 223 ? -17.230 34.907 8.850 1.00 57.22 223 VAL A C 1
ATOM 1722 O O . VAL A 1 223 ? -17.805 34.029 9.475 1.00 57.22 223 VAL A O 1
ATOM 1725 N N . ALA A 1 224 ? -15.954 35.244 9.087 1.00 52.84 224 ALA A N 1
ATOM 1726 C CA . ALA A 1 224 ? -15.326 35.354 10.423 1.00 52.84 224 ALA A CA 1
ATOM 1727 C C . ALA A 1 224 ? -13.791 35.443 10.311 1.00 52.84 224 ALA A C 1
ATOM 1729 O O . ALA A 1 224 ? -13.132 34.517 9.850 1.00 52.84 224 ALA A O 1
ATOM 1730 N N . LYS A 1 225 ? -13.214 36.552 10.789 1.00 67.44 225 LYS A N 1
ATOM 1731 C CA . LYS A 1 225 ? -11.760 36.792 10.884 1.00 67.44 225 LYS A CA 1
ATOM 1732 C C . LYS A 1 225 ? -11.089 36.119 12.096 1.00 67.44 225 LYS A C 1
ATOM 1734 O O . LYS A 1 225 ? -9.894 36.304 12.280 1.00 67.44 225 LYS A O 1
ATOM 1739 N N . ASP A 1 226 ? -11.823 35.307 12.857 1.00 68.88 226 ASP A N 1
ATOM 1740 C CA . ASP A 1 226 ? -11.366 34.700 14.115 1.00 68.88 226 ASP A CA 1
ATOM 1741 C C . ASP A 1 226 ? -11.553 33.173 14.103 1.00 68.88 226 ASP A C 1
ATOM 1743 O O . ASP A 1 226 ? -12.215 32.597 14.967 1.00 68.88 226 ASP A O 1
ATOM 1747 N N . ALA A 1 227 ? -11.011 32.493 13.088 1.00 66.38 227 ALA A N 1
ATOM 1748 C CA . ALA A 1 227 ? -10.996 31.034 13.087 1.00 66.38 227 ALA A CA 1
ATOM 1749 C C . ALA A 1 227 ? -10.065 30.538 14.215 1.00 66.38 227 ALA A C 1
ATOM 1751 O O . ALA A 1 227 ? -8.897 30.943 14.253 1.00 66.38 227 ALA A O 1
ATOM 1752 N N . PRO A 1 228 ? -10.545 29.690 15.147 1.00 66.88 228 PRO A N 1
ATOM 1753 C CA . PRO A 1 228 ? -9.709 29.159 16.215 1.00 66.88 228 PRO A CA 1
ATOM 1754 C C . PRO A 1 228 ? -8.517 28.385 15.628 1.00 66.88 228 PRO A C 1
ATOM 1756 O O . PRO A 1 228 ? -8.651 27.779 14.559 1.00 66.88 228 PRO A O 1
ATOM 1759 N N . PRO A 1 229 ? -7.354 28.390 16.309 1.00 71.31 229 PRO A N 1
ATOM 1760 C CA . PRO A 1 229 ? -6.165 27.686 15.842 1.00 71.31 229 PRO A CA 1
ATOM 1761 C C . PRO A 1 229 ? -6.511 26.226 15.541 1.00 71.31 229 PRO A C 1
ATOM 1763 O O . PRO A 1 229 ? -7.173 25.567 16.347 1.00 71.31 229 PRO A O 1
ATOM 1766 N N . GLN A 1 230 ? -6.094 25.739 14.365 1.00 66.06 230 GLN A N 1
ATOM 1767 C CA . GLN A 1 230 ? -6.307 24.353 13.948 1.00 66.06 230 GLN A CA 1
ATOM 1768 C C . GLN A 1 230 ? -5.787 23.426 15.045 1.00 66.06 230 GLN A C 1
ATOM 1770 O O . GLN A 1 230 ? -4.587 23.351 15.296 1.00 66.06 230 GLN A O 1
ATOM 1775 N N . LYS A 1 231 ? -6.710 22.746 15.729 1.00 75.75 231 LYS A N 1
ATOM 1776 C CA . LYS A 1 231 ? -6.366 21.763 16.747 1.00 75.75 231 LYS A CA 1
ATOM 1777 C C . LYS A 1 231 ? -5.592 20.647 16.055 1.00 75.75 231 LYS A C 1
ATOM 1779 O O . LYS A 1 231 ? -6.146 19.967 15.193 1.00 75.75 231 LYS A O 1
ATOM 1784 N N . GLU A 1 232 ? -4.328 20.476 16.425 1.00 73.00 232 GLU A N 1
ATOM 1785 C CA . GLU A 1 232 ? -3.529 19.344 15.968 1.00 73.00 232 GLU A CA 1
ATOM 1786 C C . GLU A 1 232 ? -4.281 18.052 16.307 1.00 73.00 232 GLU A C 1
ATOM 1788 O O . GLU A 1 232 ? -4.613 17.790 17.469 1.00 73.00 232 GLU A O 1
ATOM 1793 N N . LEU A 1 233 ? -4.628 17.285 15.271 1.00 78.00 233 LEU A N 1
ATOM 1794 C CA . LEU A 1 233 ? -5.305 16.006 15.435 1.00 78.00 233 LEU A CA 1
ATOM 1795 C C . LEU A 1 233 ? -4.385 15.079 16.222 1.00 78.00 233 LEU A C 1
ATOM 1797 O O . LEU A 1 233 ? -3.207 14.920 15.893 1.00 78.00 233 LEU A O 1
ATOM 1801 N N . SER A 1 234 ? -4.926 14.447 17.259 1.00 88.19 234 SER A N 1
ATOM 1802 C CA . SER A 1 234 ? -4.161 13.451 18.003 1.00 88.19 234 SER A CA 1
ATOM 1803 C C . SER A 1 234 ? -3.789 12.281 17.086 1.00 88.19 234 SER A C 1
ATOM 1805 O O . SER A 1 234 ? -4.523 11.954 16.149 1.00 88.19 234 SER A O 1
ATOM 1807 N N . LYS A 1 235 ? -2.675 11.592 17.377 1.00 87.06 235 LYS A N 1
ATOM 1808 C CA . LYS A 1 235 ? -2.257 10.407 16.603 1.00 87.06 235 LYS A CA 1
ATOM 1809 C C . LYS A 1 235 ? -3.411 9.396 16.462 1.00 87.06 235 LYS A C 1
ATOM 1811 O O . LYS A 1 235 ? -3.662 8.900 15.372 1.00 87.06 235 LYS A O 1
ATOM 1816 N N . VAL A 1 236 ? -4.175 9.162 17.533 1.00 91.94 236 VAL A N 1
ATOM 1817 C CA . VAL A 1 236 ? -5.329 8.240 17.535 1.00 91.94 236 VAL A CA 1
ATOM 1818 C C . VAL A 1 236 ? -6.437 8.691 16.575 1.00 91.94 236 VAL A C 1
ATOM 1820 O O . VAL A 1 236 ? -6.977 7.867 15.842 1.00 91.94 236 VAL A O 1
ATOM 1823 N N . GLU A 1 237 ? -6.759 9.987 16.535 1.00 91.44 237 GLU A N 1
ATOM 1824 C CA . GLU A 1 237 ? -7.762 10.534 15.607 1.00 91.44 237 GLU A CA 1
ATOM 1825 C C . GLU A 1 237 ? -7.320 10.380 14.142 1.00 91.44 237 GLU A C 1
ATOM 1827 O O . GLU A 1 237 ? -8.144 10.064 13.282 1.00 91.44 237 GLU A O 1
ATOM 1832 N N . LEU A 1 238 ? -6.024 10.545 13.851 1.00 87.31 238 LEU A N 1
ATOM 1833 C CA . LEU A 1 238 ? -5.472 10.326 12.509 1.00 87.31 238 LEU A CA 1
ATOM 1834 C C . LEU A 1 238 ? -5.634 8.865 12.064 1.00 87.31 238 LEU A C 1
ATOM 1836 O O . LEU A 1 238 ? -6.131 8.610 10.966 1.00 87.31 238 LEU A O 1
ATOM 1840 N N . PHE A 1 239 ? -5.297 7.903 12.927 1.00 90.12 239 PHE A N 1
ATOM 1841 C CA . PHE A 1 239 ? -5.511 6.480 12.638 1.00 90.12 239 PHE A CA 1
ATOM 1842 C C . PHE A 1 239 ? -6.994 6.124 12.498 1.00 90.12 239 PHE A C 1
ATOM 1844 O O . PHE A 1 239 ? -7.357 5.347 11.613 1.00 90.12 239 PHE A O 1
ATOM 1851 N N . ALA A 1 240 ? -7.860 6.708 13.330 1.00 94.50 240 ALA A N 1
ATOM 1852 C CA . ALA A 1 240 ? -9.303 6.509 13.244 1.00 94.50 240 ALA A CA 1
ATOM 1853 C C . ALA A 1 240 ? -9.854 6.951 11.879 1.00 94.50 240 ALA A C 1
ATOM 1855 O O . ALA A 1 240 ? -10.612 6.203 11.258 1.00 94.50 240 ALA A O 1
ATOM 1856 N N . LYS A 1 241 ? -9.406 8.108 11.368 1.00 92.25 241 LYS A N 1
ATOM 1857 C CA . LYS A 1 241 ? -9.737 8.573 10.010 1.00 92.25 241 LYS A CA 1
ATOM 1858 C C . LYS A 1 241 ? -9.171 7.648 8.931 1.00 92.25 241 LYS A C 1
ATOM 1860 O O . LYS A 1 241 ? -9.871 7.336 7.973 1.00 92.25 241 LYS A O 1
ATOM 1865 N N . GLY A 1 242 ? -7.938 7.168 9.101 1.00 91.62 242 GLY A N 1
ATOM 1866 C CA . GLY A 1 242 ? -7.322 6.207 8.186 1.00 91.62 242 GLY A CA 1
ATOM 1867 C C . GLY A 1 242 ? -8.100 4.892 8.078 1.00 91.62 242 GLY A C 1
ATOM 1868 O O . GLY A 1 242 ? -8.131 4.290 7.010 1.00 91.62 242 GLY A O 1
ATOM 1869 N N . CYS A 1 243 ? -8.775 4.462 9.146 1.00 95.50 243 CYS A N 1
ATOM 1870 C CA . CYS A 1 243 ? -9.594 3.246 9.176 1.00 95.50 243 CYS A CA 1
ATOM 1871 C C . CYS A 1 243 ? -11.001 3.420 8.567 1.00 95.50 243 CYS A C 1
ATOM 1873 O O . CYS A 1 243 ? -11.866 2.573 8.795 1.00 95.50 243 CYS A O 1
ATOM 1875 N N . ALA A 1 244 ? -11.258 4.497 7.816 1.00 96.06 244 ALA A N 1
ATOM 1876 C CA . ALA A 1 244 ? -12.510 4.686 7.091 1.00 96.06 244 ALA A CA 1
ATOM 1877 C C . ALA A 1 244 ? -12.392 4.237 5.629 1.00 96.06 244 ALA A C 1
ATOM 1879 O O . ALA A 1 244 ? -11.384 4.522 4.981 1.00 96.06 244 ALA A O 1
ATOM 1880 N N . GLY A 1 245 ? -13.402 3.543 5.101 1.00 96.00 245 GLY A N 1
ATOM 1881 C CA . GLY A 1 245 ? -13.408 3.083 3.710 1.00 96.00 245 GLY A CA 1
ATOM 1882 C C . GLY A 1 245 ? -14.519 2.083 3.373 1.00 96.00 245 GLY A C 1
ATOM 1883 O O . GLY A 1 245 ? -15.222 1.606 4.270 1.00 96.00 245 GLY A O 1
ATOM 1884 N N . PRO A 1 246 ? -14.694 1.759 2.079 1.00 97.38 246 PRO A N 1
ATOM 1885 C CA . PRO A 1 246 ? -15.705 0.818 1.622 1.00 97.38 246 PRO A CA 1
ATOM 1886 C C . PRO A 1 246 ? -15.245 -0.635 1.806 1.00 97.38 246 PRO A C 1
ATOM 1888 O O . PRO A 1 246 ? -14.095 -0.982 1.534 1.00 97.38 246 PRO A O 1
ATOM 1891 N N . LEU A 1 247 ? -16.167 -1.502 2.217 1.00 97.94 247 LEU A N 1
ATOM 1892 C CA . LEU A 1 247 ? -15.964 -2.944 2.372 1.00 97.94 247 LEU A CA 1
ATOM 1893 C C . LEU A 1 247 ? -17.205 -3.713 1.923 1.00 97.94 247 LEU A C 1
ATOM 1895 O O . LEU A 1 247 ? -18.310 -3.188 1.967 1.00 97.94 247 LEU A O 1
ATOM 1899 N N . ASP A 1 248 ? -17.032 -4.978 1.559 1.00 97.94 248 ASP A N 1
ATOM 1900 C CA . ASP A 1 248 ? -18.149 -5.907 1.379 1.00 97.94 248 ASP A CA 1
ATOM 1901 C C . ASP A 1 248 ? -18.338 -6.699 2.678 1.00 97.94 248 ASP A C 1
ATOM 1903 O O . ASP A 1 248 ? -17.502 -7.534 3.036 1.00 97.94 248 ASP A O 1
ATOM 1907 N N . GLN A 1 249 ? -19.427 -6.456 3.405 1.00 98.12 249 GLN A N 1
ATOM 1908 C CA . GLN A 1 249 ? -19.776 -7.217 4.599 1.00 98.12 249 GLN A CA 1
ATOM 1909 C C . GLN A 1 249 ? -20.482 -8.516 4.211 1.00 98.12 249 GLN A C 1
ATOM 1911 O O . GLN A 1 249 ? -21.454 -8.515 3.459 1.00 98.12 249 GLN A O 1
ATOM 1916 N N . PHE A 1 250 ? -20.025 -9.639 4.766 1.00 97.56 250 PHE A N 1
ATOM 1917 C CA . PHE A 1 250 ? -20.735 -10.907 4.629 1.00 97.56 250 PHE A CA 1
ATOM 1918 C C . PHE A 1 250 ? -21.866 -10.991 5.654 1.00 97.56 250 PHE A C 1
ATOM 1920 O O . PHE A 1 250 ? -21.622 -10.948 6.864 1.00 97.56 250 PHE A O 1
ATOM 1927 N N . GLY A 1 251 ? -23.091 -11.142 5.159 1.00 95.44 251 GLY A N 1
ATOM 1928 C CA . GLY A 1 251 ? -24.273 -11.382 5.972 1.00 95.44 251 GLY A CA 1
ATOM 1929 C C . GLY A 1 251 ? -24.503 -12.862 6.275 1.00 95.44 251 GLY A C 1
ATOM 1930 O O . GLY A 1 251 ? -23.693 -13.748 5.976 1.00 95.44 251 GLY A O 1
ATOM 1931 N N . SER A 1 252 ? -25.657 -13.139 6.881 1.00 91.12 252 SER A N 1
ATOM 1932 C CA . SER A 1 252 ? -26.137 -14.513 7.042 1.00 91.12 252 SER A CA 1
ATOM 1933 C C . SER A 1 252 ? -26.485 -15.095 5.666 1.00 91.12 252 SER A C 1
ATOM 1935 O O . SER A 1 252 ? -26.899 -14.363 4.774 1.00 91.12 252 SER A O 1
ATOM 1937 N N . TRP A 1 253 ? -26.327 -16.409 5.480 1.00 91.00 253 TRP A N 1
ATOM 1938 C CA . TRP A 1 253 ? -26.636 -17.101 4.211 1.00 91.00 253 TRP A CA 1
ATOM 1939 C C . TRP A 1 253 ? -25.744 -16.732 3.015 1.00 91.00 253 TRP A C 1
ATOM 1941 O O . TRP A 1 253 ? -26.070 -17.053 1.876 1.00 91.00 253 TRP A O 1
ATOM 1951 N N . GLY A 1 254 ? -24.595 -16.100 3.261 1.00 90.94 254 GLY A N 1
ATOM 1952 C CA . GLY A 1 254 ? -23.629 -15.775 2.211 1.00 90.94 254 GLY A CA 1
ATOM 1953 C C . GLY A 1 254 ? -23.977 -14.535 1.386 1.00 90.94 254 GLY A C 1
ATOM 1954 O O . GLY A 1 254 ? -23.335 -14.322 0.355 1.00 90.94 254 GLY A O 1
ATOM 1955 N N . SER A 1 255 ? -24.940 -13.713 1.827 1.00 96.00 255 SER A N 1
ATOM 1956 C CA . SER A 1 255 ? -25.155 -12.388 1.238 1.00 96.00 255 SER A CA 1
ATOM 1957 C C . SER A 1 255 ? -23.901 -11.522 1.389 1.00 96.00 255 SER A C 1
ATOM 1959 O O . SER A 1 255 ? -23.099 -11.710 2.312 1.00 96.00 255 SER A O 1
ATOM 1961 N N . ARG A 1 256 ? -23.720 -10.591 0.453 1.00 97.12 256 ARG A N 1
ATOM 1962 C CA . ARG A 1 256 ? -22.661 -9.585 0.493 1.00 97.12 256 ARG A CA 1
ATOM 1963 C C . ARG A 1 256 ? -23.301 -8.227 0.306 1.00 97.12 256 ARG A C 1
ATOM 1965 O O . ARG A 1 256 ? -23.921 -8.000 -0.730 1.00 97.12 256 ARG A O 1
ATOM 1972 N N . ASP A 1 257 ? -23.115 -7.368 1.291 1.00 97.81 257 ASP A N 1
ATOM 1973 C CA . ASP A 1 257 ? -23.628 -6.009 1.278 1.00 97.81 257 ASP A CA 1
ATOM 1974 C C . ASP A 1 257 ? -22.439 -5.053 1.287 1.00 97.81 257 ASP A C 1
ATOM 1976 O O . ASP A 1 257 ? -21.565 -5.144 2.154 1.00 97.81 257 ASP A O 1
ATOM 1980 N N . GLN A 1 258 ? -22.383 -4.157 0.304 1.00 97.75 258 GLN A N 1
ATOM 1981 C CA . GLN A 1 258 ? -21.383 -3.099 0.301 1.00 97.75 258 GLN A CA 1
ATOM 1982 C C . GLN A 1 258 ? -21.726 -2.120 1.425 1.00 97.75 258 GLN A C 1
ATOM 1984 O O . GLN A 1 258 ? -22.839 -1.605 1.489 1.00 97.75 258 GLN A O 1
ATOM 1989 N N . VAL A 1 259 ? -20.764 -1.871 2.304 1.00 98.38 259 VAL A N 1
ATOM 1990 C CA . VAL A 1 259 ? -20.894 -0.990 3.463 1.00 98.38 259 VAL A CA 1
ATOM 1991 C C . VAL A 1 259 ? -19.743 0.003 3.500 1.00 98.38 259 VAL A C 1
ATOM 1993 O O . VAL A 1 259 ? -18.672 -0.223 2.932 1.00 98.38 259 VAL A O 1
ATOM 1996 N N . TRP A 1 260 ? -19.945 1.105 4.210 1.00 98.19 260 TRP A N 1
ATOM 1997 C CA . TRP A 1 260 ? -18.886 2.046 4.543 1.00 98.19 260 TRP A CA 1
ATOM 1998 C C . TRP A 1 260 ? -18.542 1.924 6.021 1.00 98.19 260 TRP A C 1
ATOM 2000 O O . TRP A 1 260 ? -19.411 2.091 6.876 1.00 98.19 260 TRP A O 1
ATOM 2010 N N . ILE A 1 261 ? -17.284 1.641 6.342 1.00 98.12 261 ILE A N 1
ATOM 2011 C CA . ILE A 1 261 ? -16.827 1.613 7.731 1.00 98.12 261 ILE A CA 1
ATOM 2012 C C . ILE A 1 261 ? -16.110 2.911 8.080 1.00 98.12 261 ILE A C 1
ATOM 2014 O O . ILE A 1 261 ? -15.445 3.509 7.238 1.00 98.12 261 ILE A O 1
ATOM 2018 N N . ALA A 1 262 ? -16.246 3.350 9.327 1.00 97.62 262 ALA A N 1
ATOM 2019 C CA . ALA A 1 262 ? -15.483 4.462 9.880 1.00 97.62 262 ALA A CA 1
ATOM 2020 C C . ALA A 1 262 ? -15.332 4.297 11.393 1.00 97.62 262 ALA A C 1
ATOM 2022 O O . ALA A 1 262 ? -16.185 3.696 12.047 1.00 97.62 262 ALA A O 1
ATOM 2023 N N . VAL A 1 263 ? -14.264 4.849 11.967 1.00 97.56 263 VAL A N 1
ATOM 2024 C CA . VAL A 1 263 ? -14.095 4.889 13.423 1.00 97.56 263 VAL A CA 1
ATOM 2025 C C . VAL A 1 263 ? -14.518 6.256 13.943 1.00 97.56 263 VAL A C 1
ATOM 2027 O O . VAL A 1 263 ? -13.973 7.279 13.533 1.00 97.56 263 VAL A O 1
ATOM 2030 N N . ARG A 1 264 ? -15.477 6.267 14.871 1.00 97.00 264 ARG A N 1
ATOM 2031 C CA . ARG A 1 264 ? -15.886 7.464 15.615 1.00 97.00 264 ARG A CA 1
ATOM 2032 C C . ARG A 1 264 ? -15.252 7.464 16.994 1.00 97.00 264 ARG A C 1
ATOM 2034 O O . ARG A 1 264 ? -14.946 6.409 17.541 1.00 97.00 264 ARG A O 1
ATOM 2041 N N . GLY A 1 265 ? -15.036 8.650 17.545 1.00 95.75 265 GLY A N 1
ATOM 2042 C CA . GLY A 1 265 ? -14.420 8.843 18.851 1.00 95.75 265 GLY A CA 1
ATOM 2043 C C . GLY A 1 265 ? -14.678 10.246 19.393 1.00 95.75 265 GLY A C 1
ATOM 2044 O O . GLY A 1 265 ? -15.549 10.952 18.878 1.00 95.75 265 GLY A O 1
ATOM 2045 N N . PRO A 1 266 ? -13.949 10.663 20.438 1.00 93.88 266 PRO A N 1
ATOM 2046 C CA . PRO A 1 266 ? -14.014 12.029 20.939 1.00 93.88 266 PRO A CA 1
ATOM 2047 C C . PRO A 1 266 ? -13.648 13.039 19.838 1.00 93.88 266 PRO A C 1
ATOM 2049 O O . PRO A 1 266 ? -12.776 12.738 19.027 1.00 93.88 266 PRO A O 1
ATOM 2052 N N . PRO A 1 267 ? -14.272 14.230 19.806 1.00 91.62 267 PRO A N 1
ATOM 2053 C CA . PRO A 1 267 ? -15.230 14.756 20.785 1.00 91.62 267 PRO A CA 1
ATOM 2054 C C . PRO A 1 267 ? -16.672 14.241 20.632 1.00 91.62 267 PRO A C 1
ATOM 2056 O O . PRO A 1 267 ? -17.424 14.315 21.601 1.00 91.62 267 PRO A O 1
ATOM 2059 N N . ASP A 1 268 ? -17.052 13.698 19.474 1.00 92.75 268 ASP A N 1
ATOM 2060 C CA . ASP A 1 268 ? -18.441 13.311 19.172 1.00 92.75 268 ASP A CA 1
ATOM 2061 C C . ASP A 1 268 ? -18.958 12.184 20.071 1.00 92.75 268 ASP A C 1
ATOM 2063 O O . ASP A 1 268 ? -20.127 12.150 20.455 1.00 92.75 268 ASP A O 1
ATOM 2067 N N . GLN A 1 269 ? -18.082 11.236 20.398 1.00 94.00 269 GLN A N 1
ATOM 2068 C CA . GLN A 1 269 ? -18.398 10.083 21.227 1.00 94.00 269 GLN A CA 1
ATOM 2069 C C . GLN A 1 269 ? -17.407 9.954 22.380 1.00 94.00 269 GLN A C 1
ATOM 2071 O O . GLN A 1 269 ? -16.209 10.173 22.247 1.00 94.00 269 GLN A O 1
ATOM 2076 N N . LYS A 1 270 ? -17.885 9.516 23.549 1.00 95.75 270 LYS A N 1
ATOM 2077 C CA . LYS A 1 270 ? -17.021 9.311 24.727 1.00 95.75 270 LYS A CA 1
ATOM 2078 C C . LYS A 1 270 ? -16.013 8.166 24.547 1.00 95.75 270 LYS A C 1
ATOM 2080 O O . LYS A 1 270 ? -15.033 8.087 25.286 1.00 95.75 270 LYS A O 1
ATOM 2085 N N . ARG A 1 271 ? -16.292 7.233 23.639 1.00 97.00 271 ARG A N 1
ATOM 2086 C CA . ARG A 1 271 ? -15.491 6.033 23.378 1.00 97.00 271 ARG A CA 1
ATOM 2087 C C . ARG A 1 271 ? -15.221 5.940 21.891 1.00 97.00 271 ARG A C 1
ATOM 2089 O O . ARG A 1 271 ? -15.988 6.486 21.108 1.00 97.00 271 ARG A O 1
ATOM 2096 N N . TYR A 1 272 ? -14.156 5.232 21.543 1.00 97.81 272 TYR A N 1
ATOM 2097 C CA . TYR A 1 272 ? -13.893 4.902 20.157 1.00 97.81 272 TYR A CA 1
ATOM 2098 C C . TYR A 1 272 ? -14.708 3.676 19.738 1.00 97.81 272 TYR A C 1
ATOM 2100 O O . TYR A 1 272 ? -14.611 2.619 20.371 1.00 97.81 272 TYR A O 1
ATOM 2108 N N . SER A 1 273 ? -15.476 3.821 18.667 1.00 98.12 273 SER A N 1
ATOM 2109 C CA . SER A 1 273 ? -16.348 2.786 18.120 1.00 98.12 273 SER A CA 1
ATOM 2110 C C . SER A 1 273 ? -16.101 2.616 16.623 1.00 98.12 273 SER A C 1
ATOM 2112 O O . SER A 1 273 ? -15.996 3.597 15.889 1.00 98.12 273 SER A O 1
ATOM 2114 N N . LEU A 1 274 ? -16.045 1.369 16.158 1.00 98.31 274 LEU A N 1
ATOM 2115 C CA . LEU A 1 274 ? -16.136 1.033 14.741 1.00 98.31 274 LEU A CA 1
ATOM 2116 C C . LEU A 1 274 ? -17.610 1.073 14.327 1.00 98.31 274 LEU A C 1
ATOM 2118 O O . LEU A 1 274 ? -18.422 0.286 14.816 1.00 98.31 274 LEU A O 1
ATOM 2122 N N . CYS A 1 275 ? -17.942 1.994 13.437 1.00 98.31 275 CYS A N 1
ATOM 2123 C CA . CYS A 1 275 ? -19.283 2.233 12.929 1.00 98.31 275 CYS A CA 1
ATOM 2124 C C . CYS A 1 275 ? -19.405 1.680 11.505 1.00 98.31 275 CYS A C 1
ATOM 2126 O O . CYS A 1 275 ? -18.544 1.936 10.662 1.00 98.31 275 CYS A O 1
ATOM 2128 N N . ILE A 1 276 ? -20.482 0.938 11.237 1.00 98.44 276 ILE A N 1
ATOM 2129 C CA . ILE A 1 276 ? -20.819 0.417 9.909 1.00 98.44 276 ILE A CA 1
ATOM 2130 C C . ILE A 1 276 ? -22.015 1.192 9.366 1.00 98.44 276 ILE A C 1
ATOM 2132 O O . ILE A 1 276 ? -23.079 1.218 9.985 1.00 98.44 276 ILE A O 1
ATOM 2136 N N . TYR A 1 277 ? -21.839 1.795 8.199 1.00 98.38 277 TYR A N 1
ATOM 2137 C CA . TYR A 1 277 ? -22.840 2.574 7.486 1.00 98.38 277 TYR A CA 1
ATOM 2138 C C . TYR A 1 277 ? -23.280 1.860 6.208 1.00 98.38 277 TYR A C 1
ATOM 2140 O O . TYR A 1 277 ? -22.470 1.156 5.603 1.00 98.38 277 TYR A O 1
ATOM 2148 N N . PRO A 1 278 ? -24.524 2.082 5.747 1.00 98.12 278 PRO A N 1
ATOM 2149 C CA . PRO A 1 278 ? -24.959 1.592 4.441 1.00 98.12 278 PRO A CA 1
ATOM 2150 C C . PRO A 1 278 ? -24.100 2.139 3.294 1.00 98.12 278 PRO A C 1
ATOM 2152 O O . PRO A 1 278 ? -23.785 1.423 2.354 1.00 98.12 278 PRO A O 1
ATOM 2155 N N . ASP A 1 279 ? -23.698 3.409 3.380 1.00 97.69 279 ASP A N 1
ATOM 2156 C CA . ASP A 1 279 ? -22.926 4.088 2.344 1.00 97.69 279 ASP A CA 1
ATOM 2157 C C . ASP A 1 279 ? -22.091 5.252 2.918 1.00 97.69 279 ASP A C 1
ATOM 2159 O O . ASP A 1 279 ? -22.252 5.671 4.071 1.00 97.69 279 ASP A O 1
ATOM 2163 N N . GLU A 1 280 ? -21.189 5.792 2.096 1.00 96.06 280 GLU A N 1
ATOM 2164 C CA . GLU A 1 280 ? -20.322 6.921 2.455 1.00 96.06 280 GLU A CA 1
ATOM 2165 C C . GLU A 1 280 ? -21.119 8.214 2.727 1.00 96.06 280 GLU A C 1
ATOM 2167 O O . GLU A 1 280 ? -20.736 9.033 3.566 1.00 96.06 280 GLU A O 1
ATOM 2172 N N . SER A 1 281 ? -22.253 8.413 2.047 1.00 96.12 281 SER A N 1
ATOM 2173 C CA . SER A 1 281 ? -23.098 9.601 2.218 1.00 96.12 281 SER A CA 1
ATOM 2174 C C . SER A 1 281 ? -23.722 9.642 3.614 1.00 96.12 281 SER A C 1
ATOM 2176 O O . SER A 1 281 ? -23.732 10.699 4.245 1.00 96.12 281 SER A O 1
ATOM 2178 N N . HIS A 1 282 ? -24.191 8.499 4.118 1.00 96.81 282 HIS A N 1
ATOM 2179 C CA . HIS A 1 282 ? -24.726 8.335 5.467 1.00 96.81 282 HIS A CA 1
ATOM 2180 C C . HIS A 1 282 ? -23.680 8.677 6.527 1.00 96.81 282 HIS A C 1
ATOM 2182 O O . HIS A 1 282 ? -23.972 9.449 7.442 1.00 96.81 282 HIS A O 1
ATOM 2188 N N . CYS A 1 283 ? -22.451 8.178 6.363 1.00 95.75 283 CYS A N 1
ATOM 2189 C CA . CYS A 1 283 ? -21.336 8.517 7.246 1.00 95.75 283 CYS A CA 1
ATOM 2190 C C . CYS A 1 283 ? -21.040 10.027 7.217 1.00 95.75 283 CYS A C 1
ATOM 2192 O O . CYS A 1 283 ? -20.949 10.672 8.259 1.00 95.75 283 CYS A O 1
ATOM 2194 N N . ASN A 1 284 ? -20.943 10.613 6.020 1.00 92.31 284 ASN A N 1
ATOM 2195 C CA . ASN A 1 284 ? -20.614 12.028 5.831 1.00 92.31 284 ASN A CA 1
ATOM 2196 C C . ASN A 1 284 ? -21.671 12.998 6.372 1.00 92.31 284 ASN A C 1
ATOM 2198 O O . ASN A 1 284 ? -21.325 14.110 6.765 1.00 92.31 284 ASN A O 1
ATOM 2202 N N . LYS A 1 285 ? -22.943 12.591 6.385 1.00 94.31 285 LYS A N 1
ATOM 2203 C CA . LYS A 1 285 ? -24.054 13.366 6.958 1.00 94.31 285 LYS A CA 1
ATOM 2204 C C . LYS A 1 285 ? -24.157 13.233 8.480 1.00 94.31 285 LYS A C 1
ATOM 2206 O O . LYS A 1 285 ? -25.022 13.870 9.071 1.00 94.31 285 LYS A O 1
ATOM 2211 N N . GLY A 1 286 ? -23.318 12.405 9.105 1.00 94.12 286 GLY A N 1
ATOM 2212 C CA . GLY A 1 286 ? -23.404 12.114 10.534 1.00 94.12 286 GLY A CA 1
ATOM 2213 C C . GLY A 1 286 ? -24.635 11.286 10.905 1.00 94.12 286 GLY A C 1
ATOM 2214 O O . GLY A 1 286 ? -25.117 11.407 12.028 1.00 94.12 286 GLY A O 1
ATOM 2215 N N . GLY A 1 287 ? -25.154 10.476 9.973 1.00 95.56 287 GLY A N 1
ATOM 2216 C CA . GLY A 1 287 ? -26.268 9.569 10.244 1.00 95.56 287 GLY A CA 1
ATOM 2217 C C . GLY A 1 287 ? -25.922 8.517 11.302 1.00 95.56 287 GLY A C 1
ATOM 2218 O O . GLY A 1 287 ? -24.757 8.338 11.674 1.00 95.56 287 GLY A O 1
ATOM 2219 N N . ASP A 1 288 ? -26.938 7.800 11.776 1.00 97.56 288 ASP A N 1
ATOM 2220 C CA . ASP A 1 288 ? -26.737 6.698 12.714 1.00 97.56 288 ASP A CA 1
ATOM 2221 C C . ASP A 1 288 ? -26.175 5.462 11.993 1.00 97.56 288 ASP A C 1
ATOM 2223 O O . ASP A 1 288 ? -26.627 5.122 10.893 1.00 97.56 288 ASP A O 1
ATOM 2227 N N . PRO A 1 289 ? -25.176 4.779 12.576 1.00 98.00 289 PRO A N 1
ATOM 2228 C CA . PRO A 1 289 ? -24.635 3.563 11.991 1.00 98.00 289 PRO A CA 1
ATOM 2229 C C . PRO A 1 289 ? -25.622 2.396 12.128 1.00 98.00 289 PRO A C 1
ATOM 2231 O O . PRO A 1 289 ? -26.317 2.263 13.133 1.00 98.00 289 PRO A O 1
ATOM 2234 N N . ALA A 1 290 ? -25.624 1.496 11.143 1.00 97.81 290 ALA A N 1
ATOM 2235 C CA . ALA A 1 290 ? -26.392 0.252 11.193 1.00 97.81 290 ALA A CA 1
ATOM 2236 C C . ALA A 1 290 ? -25.866 -0.699 12.283 1.00 97.81 290 ALA A C 1
ATOM 2238 O O . ALA A 1 290 ? -26.631 -1.443 12.895 1.00 97.81 290 ALA A O 1
ATOM 2239 N N . LEU A 1 291 ? -24.553 -0.661 12.535 1.00 97.94 291 LEU A N 1
ATOM 2240 C CA . LEU A 1 291 ? -23.906 -1.394 13.617 1.00 97.94 291 LEU A CA 1
ATOM 2241 C C . LEU A 1 291 ? -22.775 -0.565 14.223 1.00 97.94 291 LEU A C 1
ATOM 2243 O O . LEU A 1 291 ? -21.986 0.050 13.507 1.00 97.94 291 LEU A O 1
ATOM 2247 N N . GLU A 1 292 ? -22.665 -0.604 15.548 1.00 98.00 292 GLU A N 1
ATOM 2248 C CA . GLU A 1 292 ? -21.606 0.060 16.303 1.00 98.00 292 GLU A CA 1
ATOM 2249 C C . GLU A 1 292 ? -20.884 -0.943 17.214 1.00 98.00 292 GLU A C 1
ATOM 2251 O O . GLU A 1 292 ? -21.506 -1.626 18.034 1.00 98.00 292 GLU A O 1
ATOM 2256 N N . VAL A 1 293 ? -19.557 -1.017 17.091 1.00 98.31 293 VAL A N 1
ATOM 2257 C CA . VAL A 1 293 ? -18.696 -1.914 17.873 1.00 98.31 293 VAL A CA 1
ATOM 2258 C C . VAL A 1 293 ? -17.668 -1.102 18.660 1.00 98.31 293 VAL A C 1
ATOM 2260 O O . VAL A 1 293 ? -16.763 -0.513 18.082 1.00 98.31 293 VAL A O 1
ATOM 2263 N N . ASP A 1 294 ? -17.766 -1.113 19.992 1.00 98.06 294 ASP A N 1
ATOM 2264 C CA . ASP A 1 294 ? -16.768 -0.497 20.887 1.00 98.06 294 ASP A CA 1
ATOM 2265 C C . ASP A 1 294 ? -15.392 -1.149 20.648 1.00 98.06 294 ASP A C 1
ATOM 2267 O O . ASP A 1 294 ? -15.237 -2.361 20.838 1.00 98.06 294 ASP A O 1
ATOM 2271 N N . LEU A 1 295 ? -14.389 -0.359 20.246 1.00 98.06 295 LEU A N 1
ATOM 2272 C CA . LEU A 1 295 ? -13.063 -0.877 19.882 1.00 98.06 295 LEU A CA 1
ATOM 2273 C C . LEU A 1 295 ? -12.357 -1.567 21.056 1.00 98.06 295 LEU A C 1
ATOM 2275 O O . LEU A 1 295 ? -11.577 -2.498 20.860 1.00 98.06 295 LEU A O 1
ATOM 2279 N N . LEU A 1 296 ? -12.689 -1.202 22.297 1.00 97.94 296 LEU A N 1
ATOM 2280 C CA . LEU A 1 296 ? -12.163 -1.877 23.486 1.00 97.94 296 LEU A CA 1
ATOM 2281 C C . LEU A 1 296 ? -12.776 -3.266 23.712 1.00 97.94 296 LEU A C 1
ATOM 2283 O O . LEU A 1 296 ? -12.263 -4.027 24.532 1.00 97.94 296 LEU A O 1
ATOM 2287 N N . LYS A 1 297 ? -13.871 -3.598 23.020 1.00 98.12 297 LYS A N 1
ATOM 2288 C CA . LYS A 1 297 ? -14.514 -4.919 23.056 1.00 98.12 297 LYS A CA 1
ATOM 2289 C C . LYS A 1 297 ? -14.136 -5.815 21.882 1.00 98.12 297 LYS A C 1
ATOM 2291 O O . LYS A 1 297 ? -14.576 -6.968 21.841 1.00 98.12 297 LYS A O 1
ATOM 2296 N N . VAL A 1 298 ? -13.342 -5.317 20.938 1.00 98.50 298 VAL A N 1
ATOM 2297 C CA . VAL A 1 298 ? -12.765 -6.146 19.880 1.00 98.50 298 VAL A CA 1
ATOM 2298 C C . VAL A 1 298 ? -11.757 -7.098 20.515 1.00 98.50 298 VAL A C 1
ATOM 2300 O O . VAL A 1 298 ? -10.892 -6.678 21.280 1.00 98.50 298 VAL A O 1
ATOM 2303 N N . LEU A 1 299 ? -11.894 -8.389 20.232 1.00 98.31 299 LEU A N 1
ATOM 2304 C CA . LEU A 1 299 ? -11.012 -9.448 20.716 1.00 98.31 299 LEU A CA 1
ATOM 2305 C C . LEU A 1 299 ? -9.819 -9.629 19.781 1.00 98.31 299 LEU A C 1
ATOM 2307 O O . LEU A 1 299 ? -8.683 -9.679 20.244 1.00 98.31 299 LEU A O 1
ATOM 2311 N N . SER A 1 300 ? -10.086 -9.722 18.478 1.00 98.12 300 SER A N 1
ATOM 2312 C CA . SER A 1 300 ? -9.057 -9.890 17.456 1.00 98.12 300 SER A CA 1
ATOM 2313 C C . SER A 1 300 ? -9.518 -9.387 16.092 1.00 98.12 300 SER A C 1
ATOM 2315 O O . SER A 1 300 ? -10.707 -9.431 15.768 1.00 98.12 300 SER A O 1
ATOM 2317 N N . VAL A 1 301 ? -8.543 -8.947 15.298 1.00 98.50 301 VAL A N 1
ATOM 2318 C CA . VAL A 1 301 ? -8.663 -8.669 13.866 1.00 98.50 301 VAL A CA 1
ATOM 2319 C C . VAL A 1 301 ? -7.668 -9.592 13.171 1.00 98.50 301 VAL A C 1
ATOM 2321 O O . VAL A 1 301 ? -6.503 -9.622 13.557 1.00 98.50 301 VAL A O 1
ATOM 2324 N N . GLN A 1 302 ? -8.125 -10.426 12.238 1.00 98.19 302 GLN A N 1
ATOM 2325 C CA . GLN A 1 302 ? -7.289 -11.467 11.629 1.00 98.19 302 GLN A CA 1
ATOM 2326 C C . GLN A 1 302 ? -7.617 -11.655 10.145 1.00 98.19 302 GLN A C 1
ATOM 2328 O O . GLN A 1 302 ? -8.788 -11.541 9.769 1.00 98.19 302 GLN A O 1
ATOM 2333 N N . PRO A 1 303 ? -6.626 -11.994 9.304 1.00 98.00 303 PRO A N 1
ATOM 2334 C CA . PRO A 1 303 ? -6.889 -12.413 7.936 1.00 98.00 303 PRO A CA 1
ATOM 2335 C C . PRO A 1 303 ? -7.629 -13.760 7.912 1.00 98.00 303 PRO A C 1
ATOM 2337 O O . PRO A 1 303 ? -7.379 -14.631 8.746 1.00 98.00 303 PRO A O 1
ATOM 2340 N N . ASP A 1 304 ? -8.533 -13.956 6.950 1.00 97.31 304 ASP A N 1
ATOM 2341 C CA . ASP A 1 304 ? -9.133 -15.268 6.697 1.00 97.31 304 ASP A CA 1
ATOM 2342 C C . ASP A 1 304 ? -8.099 -16.160 5.977 1.00 97.31 304 ASP A C 1
ATOM 2344 O O . ASP A 1 304 ? -7.639 -15.801 4.888 1.00 97.31 304 ASP A O 1
ATOM 2348 N N . PRO A 1 305 ? -7.704 -17.316 6.545 1.00 95.38 305 PRO A N 1
ATOM 2349 C CA . PRO A 1 305 ? -6.704 -18.184 5.925 1.00 95.38 305 PRO A CA 1
ATOM 2350 C C . PRO A 1 305 ? -7.202 -18.833 4.629 1.00 95.38 305 PRO A C 1
ATOM 2352 O O . PRO A 1 305 ? -6.391 -19.238 3.802 1.00 95.38 305 PRO A O 1
ATOM 2355 N N . ALA A 1 306 ? -8.521 -18.944 4.438 1.00 96.06 306 ALA A N 1
ATOM 2356 C CA . ALA A 1 306 ? -9.100 -19.571 3.255 1.00 96.06 306 ALA A CA 1
ATOM 2357 C C . ALA A 1 306 ? -9.291 -18.591 2.087 1.00 96.06 306 ALA A C 1
ATOM 2359 O O . ALA A 1 306 ? -9.483 -19.029 0.954 1.00 96.06 306 ALA A O 1
ATOM 2360 N N . ARG A 1 307 ? -9.289 -17.275 2.348 1.00 94.06 307 ARG A N 1
ATOM 2361 C CA . ARG A 1 307 ? -9.627 -16.238 1.360 1.00 94.06 307 ARG A CA 1
ATOM 2362 C C . ARG A 1 307 ? -8.691 -15.039 1.486 1.00 94.06 307 ARG A C 1
ATOM 2364 O O . ARG A 1 307 ? -8.703 -14.327 2.489 1.00 94.06 307 ARG A O 1
ATOM 2371 N N . ALA A 1 308 ? -7.895 -14.797 0.447 1.00 90.50 308 ALA A N 1
ATOM 2372 C CA . ALA A 1 308 ? -6.869 -13.752 0.431 1.00 90.50 308 ALA A CA 1
ATOM 2373 C C . ALA A 1 308 ? -7.448 -12.329 0.564 1.00 90.50 308 ALA A C 1
ATOM 2375 O O . ALA A 1 308 ? -6.784 -11.410 1.032 1.00 90.50 308 ALA A O 1
ATOM 2376 N N . GLU A 1 309 ? -8.699 -12.144 0.162 1.00 94.88 309 GLU A N 1
ATOM 2377 C CA . GLU A 1 309 ? -9.409 -10.872 0.146 1.00 94.88 309 GLU A CA 1
ATOM 2378 C C . GLU A 1 309 ? -10.240 -10.601 1.407 1.00 94.88 309 GLU A C 1
ATOM 2380 O O . GLU A 1 309 ? -10.742 -9.490 1.572 1.00 94.88 309 GLU A O 1
ATOM 2385 N N . VAL A 1 310 ? -10.380 -11.585 2.303 1.00 96.75 310 VAL A N 1
ATOM 2386 C CA . VAL A 1 310 ? -11.301 -11.516 3.444 1.00 96.75 310 VAL A CA 1
ATOM 2387 C C . VAL A 1 310 ? -10.556 -11.420 4.767 1.00 96.75 310 VAL A C 1
ATOM 2389 O O . VAL A 1 310 ? -9.595 -12.145 5.000 1.00 96.75 310 VAL A O 1
ATOM 2392 N N . PHE A 1 311 ? -11.039 -10.577 5.675 1.00 98.31 311 PHE A N 1
ATOM 2393 C CA . PHE A 1 311 ? -10.601 -10.537 7.070 1.00 98.31 311 PHE A CA 1
ATOM 2394 C C . PHE A 1 311 ? -11.791 -10.591 8.032 1.00 98.31 311 PHE A C 1
ATOM 2396 O O . PHE A 1 311 ? -12.954 -10.422 7.652 1.00 98.31 311 PHE A O 1
ATOM 2403 N N . ILE A 1 312 ? -11.495 -10.895 9.292 1.00 98.31 312 ILE A N 1
ATOM 2404 C CA . ILE A 1 312 ? -12.474 -11.202 10.329 1.00 98.31 312 ILE A CA 1
ATOM 2405 C C . ILE A 1 312 ? -12.210 -10.317 11.546 1.00 98.31 312 ILE A C 1
ATOM 2407 O O . ILE A 1 312 ? -11.074 -10.215 12.009 1.00 98.31 312 ILE A O 1
ATOM 2411 N N . ILE A 1 313 ? -13.276 -9.734 12.098 1.00 98.50 313 ILE A N 1
ATOM 2412 C CA . ILE A 1 313 ? -13.255 -9.018 13.376 1.00 98.50 313 ILE A CA 1
ATOM 2413 C C . ILE A 1 313 ? -14.111 -9.790 14.378 1.00 98.50 313 ILE A C 1
ATOM 2415 O O . ILE A 1 313 ? -15.326 -9.911 14.213 1.00 98.50 313 ILE A O 1
ATOM 2419 N N . ASN A 1 314 ? -13.487 -10.298 15.439 1.00 98.44 314 ASN A N 1
ATOM 2420 C CA . ASN A 1 314 ? -14.191 -10.929 16.553 1.00 98.44 314 ASN A CA 1
ATOM 2421 C C . ASN A 1 314 ? -14.359 -9.912 17.680 1.00 98.44 314 ASN A C 1
ATOM 2423 O O . ASN A 1 314 ? -13.385 -9.278 18.082 1.00 98.44 314 ASN A O 1
ATOM 2427 N N . TYR A 1 315 ? -15.562 -9.773 18.228 1.00 98.50 315 TYR A N 1
ATOM 2428 C CA . TYR A 1 315 ? -15.847 -8.802 19.287 1.00 98.50 315 TYR A CA 1
ATOM 2429 C C . TYR A 1 315 ? -16.864 -9.336 20.297 1.00 98.50 315 TYR A C 1
ATOM 2431 O O . TYR A 1 315 ? -17.507 -10.362 20.076 1.00 98.50 315 TYR A O 1
ATOM 2439 N N . VAL A 1 316 ? -16.982 -8.659 21.440 1.00 98.19 316 VAL A N 1
ATOM 2440 C CA . VAL A 1 316 ? -17.938 -9.012 22.497 1.00 98.19 316 VAL A CA 1
ATOM 2441 C C . VAL A 1 316 ? -19.053 -7.980 22.563 1.00 98.19 316 VAL A C 1
ATOM 2443 O O . VAL A 1 316 ? -18.812 -6.785 22.733 1.00 98.19 316 VAL A O 1
ATOM 2446 N N . GLU A 1 317 ? -20.296 -8.434 22.481 1.00 96.44 317 GLU A N 1
ATOM 2447 C CA . GLU A 1 317 ? -21.457 -7.555 22.584 1.00 96.44 317 GLU A CA 1
ATOM 2448 C C . GLU A 1 317 ? -21.735 -7.133 24.044 1.00 96.44 317 GLU A C 1
ATOM 2450 O O . GLU A 1 317 ? -21.092 -7.583 24.997 1.00 96.44 317 GLU A O 1
ATOM 2455 N N . LYS A 1 318 ? -22.710 -6.244 24.277 1.00 94.38 318 LYS A N 1
ATOM 2456 C CA . LYS A 1 318 ? -23.171 -5.888 25.637 1.00 94.38 318 LYS A CA 1
ATOM 2457 C C . LYS A 1 318 ? -23.599 -7.119 26.452 1.00 94.38 318 LYS A C 1
ATOM 2459 O O . LYS A 1 318 ? -23.313 -7.167 27.644 1.00 94.38 318 LYS A O 1
ATOM 2464 N N . ASN A 1 319 ? -24.147 -8.138 25.793 1.00 95.25 319 ASN A N 1
ATOM 2465 C CA . ASN A 1 319 ? -24.620 -9.377 26.418 1.00 95.25 319 ASN A CA 1
ATOM 2466 C C . ASN A 1 319 ? -23.513 -10.415 26.672 1.00 95.25 319 ASN A C 1
ATOM 2468 O O . ASN A 1 319 ? -23.812 -11.566 26.969 1.00 95.25 319 ASN A O 1
ATOM 2472 N N . LYS A 1 320 ? -22.232 -10.040 26.533 1.00 95.25 320 LYS A N 1
ATOM 2473 C CA . LYS A 1 320 ? -21.068 -10.944 26.640 1.00 95.25 320 LYS A CA 1
ATOM 2474 C C . LYS A 1 320 ? -21.043 -12.087 25.613 1.00 95.25 320 LYS A C 1
ATOM 2476 O O . LYS A 1 320 ? -20.223 -12.995 25.726 1.00 95.25 320 LYS A O 1
ATOM 2481 N N . VAL A 1 321 ? -21.895 -12.026 24.593 1.00 97.75 321 VAL A N 1
ATOM 2482 C CA . VAL A 1 321 ? -21.886 -12.966 23.471 1.00 97.75 321 VAL A CA 1
ATOM 2483 C C . VAL A 1 321 ? -20.764 -12.572 22.516 1.00 97.75 321 VAL A C 1
ATOM 2485 O O . VAL A 1 321 ? -20.597 -11.392 22.193 1.00 97.75 321 VAL A O 1
ATOM 2488 N N . LYS A 1 322 ? -19.972 -13.562 22.096 1.00 98.00 322 LYS A N 1
ATOM 2489 C CA . LYS A 1 322 ? -18.949 -13.376 21.067 1.00 98.00 322 LYS A CA 1
ATOM 2490 C C . LYS A 1 322 ? -19.638 -13.293 19.712 1.00 98.00 322 LYS A C 1
ATOM 2492 O O . LYS A 1 322 ? -20.363 -14.208 19.336 1.00 98.00 322 LYS A O 1
ATOM 2497 N N . GLN A 1 323 ? -19.381 -12.210 19.002 1.00 98.25 323 GLN A N 1
ATOM 2498 C CA . GLN A 1 323 ? -19.887 -11.947 17.666 1.00 98.25 323 GLN A CA 1
ATOM 2499 C C . GLN A 1 323 ? -18.718 -11.890 16.682 1.00 98.25 323 GLN A C 1
ATOM 2501 O O . GLN A 1 323 ? -17.570 -11.631 17.062 1.00 98.25 323 GLN A O 1
ATOM 2506 N N . ARG A 1 324 ? -19.019 -12.134 15.406 1.00 97.62 324 ARG A N 1
ATOM 2507 C CA . ARG A 1 324 ? -18.036 -12.165 14.322 1.00 97.62 324 ARG A CA 1
ATOM 2508 C C . ARG A 1 324 ? -18.525 -11.325 13.149 1.00 97.62 324 ARG A C 1
ATOM 2510 O O . ARG A 1 324 ? -19.598 -11.584 12.617 1.00 97.62 324 ARG A O 1
ATOM 2517 N N . LEU A 1 325 ? -17.704 -10.373 12.715 1.00 98.25 325 LEU A N 1
ATOM 2518 C CA . LEU A 1 325 ? -17.860 -9.673 11.441 1.00 98.25 325 LEU A CA 1
ATOM 2519 C C . LEU A 1 325 ? -16.858 -10.234 10.446 1.00 98.25 325 LEU A C 1
ATOM 2521 O O . LEU A 1 325 ? -15.721 -10.534 10.805 1.00 98.25 325 LEU A O 1
ATOM 2525 N N . THR A 1 326 ? -17.286 -10.388 9.201 1.00 97.88 326 THR A N 1
ATOM 2526 C CA . THR A 1 326 ? -16.433 -10.863 8.113 1.00 97.88 326 THR A CA 1
ATOM 2527 C C . THR A 1 326 ? -16.560 -9.876 6.964 1.00 97.88 326 THR A C 1
ATOM 2529 O O . THR A 1 326 ? -17.676 -9.600 6.526 1.00 97.88 326 THR A O 1
ATOM 2532 N N . PHE A 1 327 ? -15.431 -9.354 6.493 1.00 98.31 327 PHE A N 1
ATOM 2533 C CA . PHE A 1 327 ? -15.375 -8.330 5.454 1.00 98.31 327 PHE A CA 1
ATOM 2534 C C . PHE A 1 327 ? -14.476 -8.777 4.309 1.00 98.31 327 PHE A C 1
ATOM 2536 O O . PHE A 1 327 ? -13.402 -9.322 4.552 1.00 98.31 327 PHE A O 1
ATOM 2543 N N . SER A 1 328 ? -14.891 -8.521 3.072 1.00 97.00 328 SER A N 1
ATOM 2544 C CA . SER A 1 328 ? -14.024 -8.561 1.896 1.00 97.00 328 SER A CA 1
ATOM 2545 C C . SER A 1 328 ? -13.542 -7.152 1.578 1.00 97.00 328 SER A C 1
ATOM 2547 O O . SER A 1 328 ? -14.320 -6.196 1.599 1.00 97.00 328 SER A O 1
ATOM 2549 N N . ARG A 1 329 ? -12.254 -7.029 1.264 1.00 94.69 329 ARG A N 1
ATOM 2550 C CA . ARG A 1 329 ? -11.641 -5.764 0.857 1.00 94.69 329 ARG A CA 1
ATOM 2551 C C . ARG A 1 329 ? -12.229 -5.244 -0.458 1.00 94.69 329 ARG A C 1
ATOM 2553 O O . ARG A 1 329 ? -12.534 -6.039 -1.348 1.00 94.69 329 ARG A O 1
ATOM 2560 N N . ILE A 1 330 ? -12.312 -3.920 -0.594 1.00 93.81 330 ILE A N 1
ATOM 2561 C CA . ILE A 1 330 ? -12.657 -3.240 -1.854 1.00 93.81 330 ILE A CA 1
ATOM 2562 C C . ILE A 1 330 ? -11.519 -2.312 -2.294 1.00 93.81 330 ILE A C 1
ATOM 2564 O O . ILE A 1 330 ? -11.103 -2.368 -3.445 1.00 93.81 330 ILE A O 1
ATOM 2568 N N . ASP A 1 331 ? -11.001 -1.487 -1.383 1.00 90.12 331 ASP A N 1
ATOM 2569 C CA . ASP A 1 331 ? -10.153 -0.327 -1.697 1.00 90.12 331 ASP A CA 1
ATOM 2570 C C . ASP A 1 331 ? -8.654 -0.499 -1.405 1.00 90.12 331 ASP A C 1
ATOM 2572 O O . ASP A 1 331 ? -7.821 0.149 -2.028 1.00 90.12 331 ASP A O 1
ATOM 2576 N N . ARG A 1 332 ? -8.293 -1.335 -0.435 1.00 91.50 332 ARG A N 1
ATOM 2577 C CA . ARG A 1 332 ? -6.906 -1.568 -0.002 1.00 91.50 332 ARG A CA 1
ATOM 2578 C C . ARG A 1 332 ? -6.688 -3.045 0.295 1.00 91.50 332 ARG A C 1
ATOM 2580 O O . ARG A 1 332 ? -7.651 -3.796 0.452 1.00 91.50 332 ARG A O 1
ATOM 2587 N N . ALA A 1 333 ? -5.435 -3.482 0.372 1.00 90.81 333 ALA A N 1
ATOM 2588 C CA . ALA A 1 333 ? -5.119 -4.869 0.694 1.00 90.81 333 ALA A CA 1
ATOM 2589 C C . ALA A 1 333 ? -5.704 -5.296 2.057 1.00 90.81 333 ALA A C 1
ATOM 2591 O O . ALA A 1 333 ? -5.848 -4.496 2.984 1.00 90.81 333 ALA A O 1
ATOM 2592 N N . ARG A 1 334 ? -6.033 -6.587 2.178 1.00 94.69 334 ARG A N 1
ATOM 2593 C CA . ARG A 1 334 ? -6.590 -7.184 3.402 1.00 94.69 334 ARG A CA 1
ATOM 2594 C C . ARG A 1 334 ? -5.654 -6.967 4.590 1.00 94.69 334 ARG A C 1
ATOM 2596 O O . ARG A 1 334 ? -6.108 -6.605 5.670 1.00 94.69 334 ARG A O 1
ATOM 2603 N N . ASP A 1 335 ? -4.365 -7.197 4.378 1.00 93.62 335 ASP A N 1
ATOM 2604 C CA . ASP A 1 335 ? -3.376 -7.160 5.454 1.00 93.62 335 ASP A CA 1
ATOM 2605 C C . ASP A 1 335 ? -3.185 -5.737 5.986 1.00 93.62 335 ASP A C 1
ATOM 2607 O O . ASP A 1 335 ? -3.087 -5.558 7.195 1.00 93.62 335 ASP A O 1
ATOM 2611 N N . ILE A 1 336 ? -3.318 -4.724 5.122 1.00 93.12 336 ILE A N 1
ATOM 2612 C CA . ILE A 1 336 ? -3.318 -3.319 5.541 1.00 93.12 336 ILE A CA 1
ATOM 2613 C C . ILE A 1 336 ? -4.535 -3.011 6.427 1.00 93.12 336 ILE A C 1
ATOM 2615 O O . ILE A 1 336 ? -4.394 -2.387 7.476 1.00 93.12 336 ILE A O 1
ATOM 2619 N N . TRP A 1 337 ? -5.736 -3.483 6.065 1.00 95.69 337 TRP A N 1
ATOM 2620 C CA . TRP A 1 337 ? -6.923 -3.339 6.924 1.00 95.69 337 TRP A CA 1
ATOM 2621 C C . TRP A 1 337 ? -6.716 -3.965 8.307 1.00 95.69 337 TRP A C 1
ATOM 2623 O O . TRP A 1 337 ? -7.048 -3.353 9.325 1.00 95.69 337 TRP A O 1
ATOM 2633 N N . VAL A 1 338 ? -6.169 -5.183 8.342 1.00 96.94 338 VAL A N 1
ATOM 2634 C CA . VAL A 1 338 ? -5.889 -5.906 9.587 1.00 96.94 338 VAL A CA 1
ATOM 2635 C C . VAL A 1 338 ? -4.874 -5.147 10.439 1.00 96.94 338 VAL A C 1
ATOM 2637 O O . VAL A 1 338 ? -5.113 -4.954 11.633 1.00 96.94 338 VAL A O 1
ATOM 2640 N N . GLU A 1 339 ? -3.775 -4.695 9.841 1.00 95.50 339 GLU A N 1
ATOM 2641 C CA . GLU A 1 339 ? -2.706 -3.972 10.525 1.00 95.50 339 GLU A CA 1
ATOM 2642 C C . GLU A 1 339 ? -3.200 -2.634 11.089 1.00 95.50 339 GLU A C 1
ATOM 2644 O O . GLU A 1 339 ? -3.067 -2.391 12.289 1.00 95.50 339 GLU A O 1
ATOM 2649 N N . MET A 1 340 ? -3.861 -1.808 10.270 1.00 95.25 340 MET A N 1
ATOM 2650 C CA . MET A 1 340 ? -4.371 -0.495 10.685 1.00 95.25 340 MET A CA 1
ATOM 2651 C C . MET A 1 340 ? -5.350 -0.593 11.858 1.00 95.25 340 MET A C 1
ATOM 2653 O O . MET A 1 340 ? -5.221 0.140 12.841 1.00 95.25 340 MET A O 1
ATOM 2657 N N . LEU A 1 341 ? -6.319 -1.512 11.776 1.00 97.31 341 LEU A N 1
ATOM 2658 C CA . LEU A 1 341 ? -7.294 -1.708 12.848 1.00 97.31 341 LEU A CA 1
ATOM 2659 C C . LEU A 1 341 ? -6.627 -2.240 14.119 1.00 97.31 341 LEU A C 1
ATOM 2661 O O . LEU A 1 341 ? -6.966 -1.797 15.215 1.00 97.31 341 LEU A O 1
ATOM 2665 N N . THR A 1 342 ? -5.671 -3.163 13.987 1.00 96.81 342 THR A N 1
ATOM 2666 C CA . THR A 1 342 ? -4.941 -3.721 15.133 1.00 96.81 342 THR A CA 1
ATOM 2667 C C . THR A 1 342 ? -4.130 -2.643 15.846 1.00 96.81 342 THR A C 1
ATOM 2669 O O . THR A 1 342 ? -4.252 -2.508 17.064 1.00 96.81 342 THR A O 1
ATOM 2672 N N . LEU A 1 343 ? -3.369 -1.834 15.103 1.00 94.75 343 LEU A N 1
ATOM 2673 C CA . LEU A 1 343 ? -2.585 -0.724 15.650 1.00 94.75 343 LEU A CA 1
ATOM 2674 C C . LEU A 1 343 ? -3.477 0.301 16.355 1.00 94.75 343 LEU A C 1
ATOM 2676 O O . LEU A 1 343 ? -3.221 0.646 17.509 1.00 94.75 343 LEU A O 1
ATOM 2680 N N . LEU A 1 344 ? -4.574 0.722 15.719 1.00 96.12 344 LEU A N 1
ATOM 2681 C CA . LEU A 1 344 ? -5.521 1.661 16.318 1.00 96.12 344 LEU A CA 1
ATOM 2682 C C . LEU A 1 344 ? -6.110 1.125 17.634 1.00 96.12 344 LEU A C 1
ATOM 2684 O O . LEU A 1 344 ? -6.173 1.849 18.629 1.00 96.12 344 LEU A O 1
ATOM 2688 N N . ILE A 1 345 ? -6.521 -0.147 17.666 1.00 97.50 345 ILE A N 1
ATOM 2689 C CA . ILE A 1 345 ? -7.051 -0.784 18.880 1.00 97.50 345 ILE A CA 1
ATOM 2690 C C . ILE A 1 345 ? -5.992 -0.806 19.990 1.00 97.50 345 ILE A C 1
ATOM 2692 O O . ILE A 1 345 ? -6.321 -0.514 21.143 1.00 97.50 345 ILE A O 1
ATOM 2696 N N . THR A 1 346 ? -4.739 -1.127 19.662 1.00 96.12 346 THR A N 1
ATOM 2697 C CA . THR A 1 346 ? -3.621 -1.119 20.617 1.00 96.12 346 THR A CA 1
ATOM 2698 C C . THR A 1 346 ? -3.409 0.276 21.202 1.00 96.12 346 THR A C 1
ATOM 2700 O O . THR A 1 346 ? -3.460 0.426 22.422 1.00 96.12 346 THR A O 1
ATOM 2703 N N . MET A 1 347 ? -3.324 1.311 20.360 1.00 94.81 347 MET A N 1
ATOM 2704 C CA . MET A 1 347 ? -3.160 2.700 20.809 1.00 94.81 347 MET A CA 1
ATOM 2705 C C . MET A 1 347 ? -4.297 3.157 21.736 1.00 94.81 347 MET A C 1
ATOM 2707 O O . MET A 1 347 ? -4.064 3.813 22.751 1.00 94.81 347 MET A O 1
ATOM 2711 N N . ILE A 1 348 ? -5.546 2.790 21.426 1.00 96.62 348 ILE A N 1
ATOM 2712 C CA . ILE A 1 348 ? -6.707 3.132 22.264 1.00 96.62 348 ILE A CA 1
ATOM 2713 C C . ILE A 1 348 ? -6.640 2.427 23.628 1.00 96.62 348 ILE A C 1
ATOM 2715 O O . ILE A 1 348 ? -7.037 3.002 24.648 1.00 96.62 348 ILE A O 1
ATOM 2719 N N . ARG A 1 349 ? -6.165 1.176 23.671 1.00 97.38 349 ARG A N 1
ATOM 2720 C CA . ARG A 1 349 ? -5.987 0.431 24.928 1.00 97.38 349 ARG A CA 1
ATOM 2721 C C . ARG A 1 349 ? -4.895 1.061 25.787 1.00 97.38 349 ARG A C 1
ATOM 2723 O O . ARG A 1 349 ? -5.142 1.298 26.968 1.00 97.38 349 ARG A O 1
ATOM 2730 N N . GLU A 1 350 ? -3.757 1.403 25.193 1.00 95.69 350 GLU A N 1
ATOM 2731 C CA . GLU A 1 350 ? -2.643 2.070 25.875 1.00 95.69 350 GLU A CA 1
ATOM 2732 C C . GLU A 1 350 ? -3.045 3.438 26.441 1.00 95.69 350 GLU A C 1
ATOM 2734 O O . GLU A 1 350 ? -2.796 3.716 27.615 1.00 95.69 350 GLU A O 1
ATOM 2739 N N . ASP A 1 351 ? -3.754 4.266 25.666 1.00 94.94 351 ASP A N 1
ATOM 2740 C CA . ASP A 1 351 ? -4.266 5.563 26.132 1.00 94.94 351 ASP A CA 1
ATOM 2741 C C . ASP A 1 351 ? -5.237 5.402 27.317 1.00 94.94 351 ASP A C 1
ATOM 2743 O O . ASP A 1 351 ? -5.170 6.132 28.313 1.00 94.94 351 ASP A O 1
ATOM 2747 N N . LYS A 1 352 ? -6.121 4.395 27.267 1.00 96.19 352 LYS A N 1
ATOM 2748 C CA . LYS A 1 352 ? -7.018 4.083 28.387 1.00 96.19 352 LYS A CA 1
ATOM 2749 C C . LYS A 1 352 ? -6.247 3.633 29.628 1.00 96.19 352 LYS A C 1
ATOM 2751 O O . LYS A 1 352 ? -6.598 4.050 30.735 1.00 96.19 352 LYS A O 1
ATOM 2756 N N . GLU A 1 353 ? -5.233 2.789 29.468 1.00 96.56 353 GLU A N 1
ATOM 2757 C CA . GLU A 1 353 ? -4.381 2.347 30.571 1.00 96.56 353 GLU A CA 1
ATOM 2758 C C . GLU A 1 353 ? -3.619 3.519 31.191 1.00 96.56 353 GLU A C 1
ATOM 2760 O O . GLU A 1 353 ? -3.663 3.690 32.411 1.00 96.56 353 GLU A O 1
ATOM 2765 N N . ALA A 1 354 ? -3.014 4.385 30.377 1.00 95.75 354 ALA A N 1
ATOM 2766 C CA . ALA A 1 354 ? -2.319 5.584 30.836 1.00 95.75 354 ALA A CA 1
ATOM 2767 C C . ALA A 1 354 ? -3.250 6.509 31.639 1.00 95.75 354 ALA A C 1
ATOM 2769 O O . ALA A 1 354 ? -2.912 6.922 32.751 1.00 95.75 354 ALA A O 1
ATOM 2770 N N . LYS A 1 355 ? -4.471 6.746 31.138 1.00 94.88 355 LYS A N 1
ATOM 2771 C CA . LYS A 1 355 ? -5.518 7.511 31.842 1.00 94.88 355 LYS A CA 1
ATOM 2772 C C . LYS A 1 355 ? -6.009 6.841 33.124 1.00 94.88 355 LYS A C 1
ATOM 2774 O O . LYS A 1 355 ? -6.481 7.526 34.027 1.00 94.88 355 LYS A O 1
ATOM 2779 N N . SER A 1 356 ? -5.964 5.512 33.211 1.00 96.44 356 SER A N 1
ATOM 2780 C CA . SER A 1 356 ? -6.319 4.799 34.443 1.00 96.44 356 SER A CA 1
ATOM 2781 C C . SER A 1 356 ? -5.222 4.924 35.504 1.00 96.44 356 SER A C 1
ATOM 2783 O O . SER A 1 356 ? -5.535 5.172 36.666 1.00 96.44 356 SER A O 1
ATOM 2785 N N . ARG A 1 357 ? -3.946 4.858 35.094 1.00 96.44 357 ARG A N 1
ATOM 2786 C CA . ARG A 1 357 ? -2.781 5.026 35.976 1.00 96.44 357 ARG A CA 1
ATOM 2787 C C . ARG A 1 357 ? -2.664 6.455 36.503 1.00 96.44 357 ARG A C 1
ATOM 2789 O O . ARG A 1 357 ? -2.312 6.639 37.662 1.00 96.44 357 ARG A O 1
ATOM 2796 N N . SER A 1 358 ? -2.986 7.464 35.691 1.00 96.56 358 SER A N 1
ATOM 2797 C CA . SER A 1 358 ? -2.949 8.868 36.123 1.00 96.56 358 SER A CA 1
ATOM 2798 C C . SER A 1 358 ? -4.048 9.245 37.116 1.00 96.56 358 SER A C 1
ATOM 2800 O O . SER A 1 358 ? -3.867 10.205 37.846 1.00 96.56 358 SER A O 1
ATOM 2802 N N . LYS A 1 359 ? -5.163 8.502 37.168 1.00 95.81 359 LYS A N 1
ATOM 2803 C CA . LYS A 1 359 ? -6.239 8.704 38.159 1.00 95.81 359 LYS A CA 1
ATOM 2804 C C . LYS A 1 359 ? -5.979 8.029 39.506 1.00 95.81 359 LYS A C 1
ATOM 2806 O O . LYS A 1 359 ? -6.709 8.292 40.455 1.00 95.81 359 LYS A O 1
ATOM 2811 N N . GLN A 1 360 ? -5.041 7.083 39.552 1.00 94.00 360 GLN A N 1
ATOM 2812 C CA . GLN A 1 360 ? -4.653 6.384 40.781 1.00 94.00 360 GLN A CA 1
ATOM 2813 C C . GLN A 1 360 ? -3.539 7.107 41.542 1.00 94.00 360 GLN A C 1
ATOM 2815 O O . GLN A 1 360 ? -3.364 6.848 42.730 1.00 94.00 360 GLN A O 1
ATOM 2820 N N . LYS A 1 361 ? -2.781 7.961 40.849 1.00 86.00 361 LYS A N 1
ATOM 2821 C CA . LYS A 1 361 ? -1.863 8.927 41.453 1.00 86.00 361 LYS A CA 1
ATOM 2822 C C . LYS A 1 361 ? -2.644 10.162 41.868 1.00 86.00 361 LYS A C 1
ATOM 2824 O O . LYS A 1 361 ? -2.274 10.728 42.916 1.00 86.00 361 LYS A O 1
#

Sequence (361 aa):
MIGLLMRSVFGFGGFMEGGSMLMMGGALVGICAICGLWKCRNCRMRDCGCIKRCLRNTGVDKFDDFELMIVVHEALFTGGKAKSNVCVRITAGLECVQTGENSKAVYHESLSILVEQGTDTVVVELWDVRERRSLASVKFDPMKDLLNSEDLGREKVFSMKQKTKGLLNPRVRLSIHLDTDEGMEKGLLQDVDMSRETDMLLRSQLQKAQANERARGSREEGVAKDAPPQKELSKVELFAKGCAGPLDQFGSWGSRDQVWIAVRGPPDQKRYSLCIYPDESHCNKGGDPALEVDLLKVLSVQPDPARAEVFIINYVEKNKVKQRLTFSRIDRARDIWVEMLTLLITMIREDKEAKSRSKQK

Organism: NCBI:txid2562239

Secondary structure (DSSP, 8-state):
-HHHHSSSSS------S--HHHHHHHHHHHHHHHHHHHHTTSS-GGGSHHHHHHHHHTTSSSS--EEEEEEEEEEEEE-TTTTS-EEEEEEETTEEEEPPPBTT-EEEEEEEEEE-TT---EEEEEEETTTTEEEEEEEE-IIIIIIT-TTTTSEEEEEPEE-STT-EEEEEEEEEEE--TTTS---TTTTS---HHHHHHHHHHHHHHHHHHHHHHTTSTTS-S-PPP--PPPHHHHHHHHT-EEEEEE-GGG-EEEEEEEEE-TTT-SS-EEEEESSHHHHHTTPPPSEEEEGGGEEEEEE-TT-TTEEEEEEE-TTS-EEEEEEEESSS-HHHHHHHHHHHHHHHHHHHHHHHHHTT-

pLDDT: mean 87.59, std 13.96, range [45.03, 98.62]

Foldseek 3Di:
DVVVVVVVVDDDDDDDPDPPVVVVVVVVVVCCVVVVVVVCVPPDLLVDPVSVVVCVVVCVWPDAKWKKKKFFAFKDWDFPPLQFFKWKWKDAPHDIDIFGTDSRRGGRDMDIDIHHTPGQWIKIFTARPVVRDTQWIDIDGCVPRNPPDPCAQPWDKAFTGGDDPGIDGIITTMHMHIPDVPPPPPDPCVVPPDDPSLVSLLVSLLVVVVVVVVVVVVVPPDDDPCDDPPDDQDPLNSLQSSLWDWWFWQDPPRDTAIWIWGWDDPPVDPAIWIFIGSDPVCVVVVHHGPDIAGLLFWPAWAADPVDQQKIKIWGADPVRDIDMIMIGDDRHGSVSSRRSSVSSSVVRVVVVVVVVVVVVD